Protein AF-A0A7C1RL11-F1 (afdb_monomer)

Secondary structure (DSSP, 8-state):
----------------------PPPEEE-GGGSTT--STT--SSSEESS---TTTTTB-SSS----TT-SSB-SPPP-PPPB----TT-HHHHTTS--PSP-HHHHHHHHHHTSSS-TTEEEEETTEEEEEPPEES-BTTTBPP-TTTTTT--S---SB-TTS---SEE-SHHHHHHHSSBPPP-TTS-B-TTT--SEEE-BGGGTB--SEEEBS-SGGG--EE-HHHHB-TTEEESSTT---TTBSS-SS--SPPPSSS---TTTS-GGGGTB-SSTTTTTTTTSTTT-TTTS-PBPPHHHHHHTT--TT-BHHHHGGGGT--TT-STT-----S---

Nearest PDB structures (foldseek):
  7tfs-assembly1_A-1  TM=7.287E-01  e=7.267E-10  Geobacter sulfurreducens

Radius of gyration: 23.68 Å; Cα contacts (8 Å, |Δi|>4): 691; chains: 1; bounding box: 53×59×100 Å

Solvent-accessible surface area (backbone atoms only — not comparable to full-atom values): 18860 Å² total; per-residue (Å²): 131,90,82,86,85,84,85,75,82,77,80,76,79,76,78,76,77,75,79,73,77,79,70,72,54,78,41,86,43,34,65,81,26,62,66,10,38,13,64,75,33,77,29,73,42,23,25,78,82,42,70,65,51,56,42,67,50,38,29,101,58,68,32,46,86,55,80,74,44,81,38,24,7,37,70,67,70,88,72,81,57,42,68,70,84,50,101,56,47,57,47,55,77,58,79,59,29,69,48,73,73,43,48,52,30,37,58,52,39,27,34,27,24,39,80,42,31,52,41,43,18,33,39,51,98,90,41,65,71,38,74,50,63,62,43,68,55,31,91,81,44,12,40,36,67,59,39,40,88,73,22,59,34,67,30,52,42,48,59,44,45,30,47,71,87,44,36,31,56,57,35,42,71,49,16,67,68,65,59,43,33,57,57,27,45,99,74,30,28,34,40,102,86,83,48,54,45,33,15,44,60,32,77,93,78,67,40,76,31,64,29,32,23,43,61,72,32,82,97,50,36,31,11,36,28,55,56,21,53,30,37,72,42,35,36,48,64,44,91,85,54,72,40,79,26,40,65,44,33,75,41,34,72,49,68,56,68,62,59,68,65,71,44,74,87,35,38,27,50,66,48,68,50,37,34,61,22,74,68,64,27,54,41,37,72,28,62,58,34,27,69,89,68,25,52,56,58,45,55,48,68,70,16,50,71,68,61,41,64,57,72,41,27,48,19,32,45,40,68,55,75,80,56,59,67,48,31,32,76,88,44,74,67,80,70,54,88,84,130

Foldseek 3Di:
DDDDDDDDDPPPPPPPPPPPPPFWDKDQALLLFCLQQEPSHPHQKHFPHGDPRCQLFADPPQADPAPQRPRGFADFDPDAAAQADAPQQCLCVLPRLSDTAGHCQRSLCSAQQFPAASQFTQDDPRDGRDRTHIGNADPRRHFDCPCLQFLLGSRCHSYVQQFDDASGFQAQSSCVRNLQWQHDDPQRARYPPQASQEGADDVVVPRDHLQHFFLTDPPRGGTRHPSRFADSSMDIPDSLDPQVRGSARQWAQDQDDQALHDDRPGDHPVSSTGNCNSRPCNLSPDLQSDCVRQFDFDCQVRCVSVVHDSGDTSNRNPPVVPRDGSGHPPDHPCNDPGD

Mean predicted aligned error: 8.1 Å

Sequence (339 aa):
MNVSLSVRFIFACMLLSLSFTTRAALESNISLTKHNLSVSGQGDIIATSEDEICVFCHTPHGATTEPGAPLWNKALSGQSYTTYMSSSIDAELVGNQLAQPAGSSKLCLSCHDGTLAIGAVNVKAGQQNVLIDLAGIDPGGKMPAAGSLTGFTRNLSTDLSNDHPISVTYDDTLSNKDGELRVPDAQQRIPPGSGDDVAIRNHAAGVIPLLPLESTGPNGKGQVQCATCHDPHVRDTDATINNKFLRANRFQNAAPVAGNIFNENLDTICLACHDKDLGSAGWAQSAHANNLVANEQYKALAAGERDFPSDISVWEAACLNCHDTHTVSGARRLAREGT

pLDDT: mean 84.95, std 15.34, range [35.56, 98.12]

Structure (mmCIF, N/CA/C/O backbone):
data_AF-A0A7C1RL11-F1
#
_entry.id   AF-A0A7C1RL11-F1
#
loop_
_atom_site.group_PDB
_atom_site.id
_atom_site.type_symbol
_atom_site.label_atom_id
_atom_site.label_alt_id
_atom_site.label_comp_id
_atom_site.label_asym_id
_atom_site.label_entity_id
_atom_site.label_seq_id
_atom_site.pdbx_PDB_ins_code
_atom_site.Cartn_x
_atom_site.Cartn_y
_atom_site.Cartn_z
_atom_site.occupancy
_atom_site.B_iso_or_equiv
_atom_site.auth_seq_id
_atom_site.auth_comp_id
_atom_site.auth_asym_id
_atom_site.auth_atom_id
_atom_site.pdbx_PDB_model_num
ATOM 1 N N . MET A 1 1 ? -22.346 -33.772 -75.598 1.00 39.34 1 MET A N 1
ATOM 2 C CA . MET A 1 1 ? -21.391 -34.700 -74.944 1.00 39.34 1 MET A CA 1
ATOM 3 C C . MET A 1 1 ? -20.412 -33.871 -74.129 1.00 39.34 1 MET A C 1
ATOM 5 O O . MET A 1 1 ? -20.196 -32.737 -74.526 1.00 39.34 1 MET A O 1
ATOM 9 N N . ASN A 1 2 ? -19.836 -34.443 -73.065 1.00 36.00 2 ASN A N 1
ATOM 10 C CA . ASN A 1 2 ? -18.753 -33.898 -72.223 1.00 36.00 2 ASN A CA 1
ATOM 11 C C . ASN A 1 2 ? -19.126 -32.585 -71.477 1.00 36.00 2 ASN A C 1
ATOM 13 O O . ASN A 1 2 ? -19.284 -31.553 -72.110 1.00 36.00 2 ASN A O 1
ATOM 17 N N . VAL A 1 3 ? -19.460 -32.536 -70.178 1.00 38.84 3 VAL A N 1
ATOM 18 C CA . VAL A 1 3 ? -18.881 -33.072 -68.913 1.00 38.84 3 VAL A CA 1
ATOM 19 C C . VAL A 1 3 ? -18.115 -31.988 -68.135 1.00 38.84 3 VAL A C 1
ATOM 21 O O . VAL A 1 3 ? -17.029 -31.591 -68.525 1.00 38.84 3 VAL A O 1
ATOM 24 N N . SER A 1 4 ? -18.722 -31.594 -67.006 1.00 41.78 4 SER A N 1
ATOM 25 C CA . SER A 1 4 ? -18.146 -31.153 -65.719 1.00 41.78 4 SER A CA 1
ATOM 26 C C . SER A 1 4 ? -16.938 -30.199 -65.674 1.00 41.78 4 SER A C 1
ATOM 28 O O . SER A 1 4 ? -15.825 -30.591 -66.007 1.00 41.78 4 SER A O 1
ATOM 30 N N . LEU A 1 5 ? -17.114 -29.061 -64.983 1.00 37.28 5 LEU A N 1
ATOM 31 C CA . LEU A 1 5 ? -16.487 -28.908 -63.657 1.00 37.28 5 LEU A CA 1
ATOM 32 C C . LEU A 1 5 ? -17.229 -27.880 -62.778 1.00 37.28 5 LEU A C 1
ATOM 34 O O . LEU A 1 5 ? -17.177 -26.678 -63.024 1.00 37.28 5 LEU A O 1
ATOM 38 N N . SER A 1 6 ? -17.907 -28.344 -61.724 1.00 40.47 6 SER A N 1
ATOM 39 C CA . SER A 1 6 ? -18.586 -27.469 -60.754 1.00 40.47 6 SER A CA 1
ATOM 40 C C . SER A 1 6 ? -17.680 -27.177 -59.557 1.00 40.47 6 SER A C 1
ATOM 42 O O . SER A 1 6 ? -17.625 -27.969 -58.614 1.00 40.47 6 SER A O 1
ATOM 44 N N . VAL A 1 7 ? -16.985 -26.037 -59.570 1.00 41.19 7 VAL A N 1
ATOM 45 C CA . VAL A 1 7 ? -16.128 -25.600 -58.452 1.00 41.19 7 VAL A CA 1
ATOM 46 C C . VAL A 1 7 ? -16.993 -25.200 -57.252 1.00 41.19 7 VAL A C 1
ATOM 48 O O . VAL A 1 7 ? -17.497 -24.081 -57.166 1.00 41.19 7 VAL A O 1
ATOM 51 N N . ARG A 1 8 ? -17.176 -26.126 -56.306 1.00 42.69 8 ARG A N 1
ATOM 52 C CA . ARG A 1 8 ? -17.807 -25.844 -55.010 1.00 42.69 8 ARG A CA 1
ATOM 53 C C . ARG A 1 8 ? -16.773 -25.257 -54.052 1.00 42.69 8 ARG A C 1
ATOM 55 O O . ARG A 1 8 ? -16.018 -26.004 -53.435 1.00 42.69 8 ARG A O 1
ATOM 62 N N . PHE A 1 9 ? -16.772 -23.936 -53.892 1.00 42.34 9 PHE A N 1
ATOM 63 C CA . PHE A 1 9 ? -16.078 -23.291 -52.776 1.00 42.34 9 PHE A CA 1
ATOM 64 C C . PHE A 1 9 ? -16.753 -23.684 -51.457 1.00 42.34 9 PHE A C 1
ATOM 66 O O . PHE A 1 9 ? -17.801 -23.151 -51.097 1.00 42.34 9 PHE A O 1
ATOM 73 N N . ILE A 1 10 ? -16.153 -24.632 -50.737 1.00 45.94 10 ILE A N 1
ATOM 74 C CA . ILE A 1 10 ? -16.520 -24.920 -49.350 1.00 45.94 10 ILE A CA 1
ATOM 75 C C . ILE A 1 10 ? -15.871 -23.835 -48.493 1.00 45.94 10 ILE A C 1
ATOM 77 O O . ILE A 1 10 ? -14.688 -23.912 -48.166 1.00 45.94 10 ILE A O 1
ATOM 81 N N . PHE A 1 11 ? -16.650 -22.809 -48.146 1.00 45.00 11 PHE A N 1
ATOM 82 C CA . PHE A 1 11 ? -16.252 -21.817 -47.152 1.00 45.00 11 PHE A CA 1
ATOM 83 C C . PHE A 1 11 ? -16.289 -22.476 -45.767 1.00 45.00 11 PHE A C 1
ATOM 85 O O . PHE A 1 11 ? -17.289 -22.438 -45.052 1.00 45.00 11 PHE A O 1
ATOM 92 N N . ALA A 1 12 ? -15.196 -23.150 -45.412 1.00 46.34 12 ALA A N 1
ATOM 93 C CA . ALA A 1 12 ? -14.990 -23.661 -44.069 1.00 46.34 12 ALA A CA 1
ATOM 94 C C . ALA A 1 12 ? -14.761 -22.468 -43.132 1.00 46.34 12 ALA A C 1
ATOM 96 O O . ALA A 1 12 ? -13.632 -22.010 -42.961 1.00 46.34 12 ALA A O 1
ATOM 97 N N . CYS A 1 13 ? -15.840 -21.951 -42.537 1.00 45.09 13 CYS A N 1
ATOM 98 C CA . CYS A 1 13 ? -15.763 -21.023 -41.412 1.00 45.09 13 CYS A CA 1
ATOM 99 C C . CYS A 1 13 ? -15.131 -21.744 -40.219 1.00 45.09 13 CYS A C 1
ATOM 101 O O . CYS A 1 13 ? -15.819 -22.276 -39.348 1.00 45.09 13 CYS A O 1
ATOM 103 N N . MET A 1 14 ? -13.800 -21.766 -40.204 1.00 46.75 14 MET A N 1
ATOM 10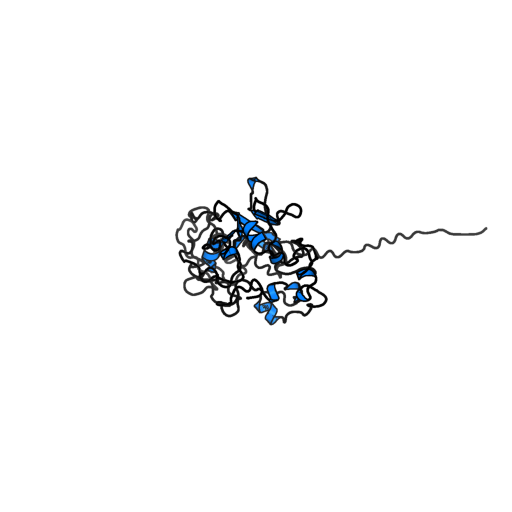4 C CA . MET A 1 14 ? -13.002 -22.163 -39.061 1.00 46.75 14 MET A CA 1
ATOM 105 C C . MET A 1 14 ? -13.218 -21.107 -37.980 1.00 46.75 14 MET A C 1
ATOM 107 O O . MET A 1 14 ? -12.523 -20.094 -37.934 1.00 46.75 14 MET A O 1
ATOM 111 N N . LEU A 1 15 ? -14.249 -21.326 -37.159 1.00 47.22 15 LEU A N 1
ATOM 112 C CA . LEU A 1 15 ? -14.502 -20.585 -35.930 1.00 47.22 15 LEU A CA 1
ATOM 113 C C . LEU A 1 15 ? -13.324 -20.838 -34.994 1.00 47.22 15 LEU A C 1
ATOM 115 O O . LEU A 1 15 ? -13.336 -21.756 -34.177 1.00 47.22 15 LEU A O 1
ATOM 119 N N . LEU A 1 16 ? -12.278 -20.036 -35.179 1.00 45.94 16 LEU A N 1
ATOM 120 C CA . LEU A 1 16 ? -11.129 -19.991 -34.304 1.00 45.94 16 LEU A CA 1
ATOM 121 C C . LEU A 1 16 ? -11.631 -19.435 -32.974 1.00 45.94 16 LEU A C 1
ATOM 123 O O . LEU A 1 16 ? -11.776 -18.225 -32.804 1.00 45.94 16 LEU A O 1
ATOM 127 N N . SER A 1 17 ? -11.972 -20.339 -32.059 1.00 44.44 17 SER A N 1
ATOM 128 C CA . SER A 1 17 ? -12.332 -20.001 -30.693 1.00 44.44 17 SER A CA 1
ATOM 129 C C . SER A 1 17 ? -11.092 -19.435 -30.013 1.00 44.44 17 SER A C 1
ATOM 131 O O . SER A 1 17 ? -10.310 -20.173 -29.412 1.00 44.44 17 SER A O 1
ATOM 133 N N . LEU A 1 18 ? -10.893 -18.121 -30.141 1.00 43.41 18 LEU A N 1
ATOM 134 C CA . LEU A 1 18 ? -10.011 -17.384 -29.255 1.00 43.41 18 LEU A CA 1
ATOM 135 C C . LEU A 1 18 ? -10.591 -17.559 -27.855 1.00 43.41 18 LEU A C 1
ATOM 137 O O . LEU A 1 18 ? -11.554 -16.889 -27.479 1.00 43.41 18 LEU A O 1
ATOM 141 N N . SER A 1 19 ? -10.001 -18.482 -27.101 1.00 36.31 19 SER A N 1
ATOM 142 C CA . SER A 1 19 ? -10.141 -18.549 -25.655 1.00 36.31 19 SER A CA 1
ATOM 143 C C . SER A 1 19 ? -9.476 -17.308 -25.073 1.00 36.31 19 SER A C 1
ATOM 145 O O . SER A 1 19 ? -8.354 -17.366 -24.575 1.00 36.31 19 SER A O 1
ATOM 147 N N . PHE A 1 20 ? -10.163 -16.170 -25.180 1.00 36.66 20 PHE A N 1
ATOM 148 C CA . PHE A 1 20 ? -9.889 -15.012 -24.353 1.00 36.66 20 PHE A CA 1
ATOM 149 C C . PHE A 1 20 ? -10.087 -15.462 -22.911 1.00 36.66 20 PHE A C 1
ATOM 151 O O . PHE A 1 20 ? -11.213 -15.554 -22.421 1.00 36.66 20 PHE A O 1
ATOM 158 N N . THR A 1 21 ? -8.985 -15.773 -22.238 1.00 35.56 21 THR A N 1
ATOM 159 C CA . THR A 1 21 ? -8.938 -15.770 -20.786 1.00 35.56 21 THR A CA 1
ATOM 160 C C . THR A 1 21 ? -9.224 -14.340 -20.358 1.00 35.56 21 THR A C 1
ATOM 162 O O . THR A 1 21 ? -8.342 -13.482 -20.360 1.00 35.56 21 THR A O 1
ATOM 165 N N . THR A 1 22 ? -10.489 -14.067 -20.043 1.00 40.88 22 THR A N 1
ATOM 166 C CA . THR A 1 22 ? -10.918 -12.843 -19.369 1.00 40.88 22 THR A CA 1
ATOM 167 C C . THR A 1 22 ? -10.294 -12.855 -17.979 1.00 40.88 22 THR A C 1
ATOM 169 O O . THR A 1 22 ? -10.907 -13.325 -17.021 1.00 40.88 22 THR A O 1
ATOM 172 N N . ARG A 1 23 ? -9.022 -12.443 -17.903 1.00 53.91 23 ARG A N 1
ATOM 173 C CA . ARG A 1 23 ? -8.292 -12.282 -16.648 1.00 53.91 23 ARG A CA 1
ATOM 174 C C . ARG A 1 23 ? -9.024 -11.256 -15.786 1.00 53.91 23 ARG A C 1
ATOM 176 O O . ARG A 1 23 ? -9.716 -10.375 -16.296 1.00 53.91 23 ARG A O 1
ATOM 183 N N . ALA A 1 24 ? -8.927 -11.468 -14.484 1.00 57.38 24 ALA A N 1
ATOM 184 C CA . ALA A 1 24 ? -9.763 -10.806 -13.509 1.00 57.38 24 ALA A CA 1
ATOM 185 C C . ALA A 1 24 ? -9.530 -9.288 -13.477 1.00 57.38 24 ALA A C 1
ATOM 187 O O . ALA A 1 24 ? -8.405 -8.807 -13.596 1.00 57.38 24 ALA A O 1
ATOM 188 N N . ALA A 1 25 ? -10.621 -8.542 -13.317 1.00 76.44 25 ALA A N 1
ATOM 189 C CA . ALA A 1 25 ? -10.596 -7.113 -13.030 1.00 76.44 25 ALA A CA 1
ATOM 190 C C . ALA A 1 25 ? -10.665 -6.879 -11.513 1.00 76.44 25 ALA A C 1
ATOM 192 O O . ALA A 1 25 ? -11.050 -7.779 -10.761 1.00 76.44 25 ALA A O 1
ATOM 193 N N . LEU A 1 26 ? -10.366 -5.663 -11.056 1.00 87.56 26 LEU A N 1
ATOM 194 C CA . LEU A 1 26 ? -10.658 -5.268 -9.678 1.00 87.56 26 LEU A CA 1
ATOM 195 C C . LEU A 1 26 ? -12.152 -4.949 -9.508 1.00 87.56 26 LEU A C 1
ATOM 197 O O . LEU A 1 26 ? -12.739 -4.238 -10.324 1.00 87.56 26 LEU A O 1
ATOM 201 N N . GLU A 1 27 ? -12.754 -5.418 -8.415 1.00 91.50 27 GLU A N 1
ATOM 202 C CA . GLU A 1 27 ? -14.086 -4.998 -7.966 1.00 91.50 27 GLU A CA 1
ATOM 203 C C . GLU A 1 27 ? -14.007 -4.189 -6.665 1.00 91.50 27 GLU A C 1
ATOM 205 O O . GLU A 1 27 ? -13.172 -4.455 -5.799 1.00 91.50 27 GLU A O 1
ATOM 210 N N . SER A 1 28 ? -14.906 -3.212 -6.507 1.00 93.19 28 SER A N 1
ATOM 211 C CA . SER A 1 28 ? -15.097 -2.490 -5.243 1.00 93.19 28 SER A CA 1
ATOM 212 C C . SER A 1 28 ? -16.083 -3.266 -4.369 1.00 93.19 28 SER A C 1
ATOM 214 O O . SER A 1 28 ? -17.299 -3.172 -4.542 1.00 93.19 28 SER A O 1
ATOM 216 N N . ASN A 1 29 ? -15.546 -4.098 -3.480 1.00 92.56 29 ASN A N 1
ATOM 217 C CA . ASN A 1 29 ? -16.290 -5.032 -2.648 1.00 92.56 29 ASN A CA 1
ATOM 218 C C . ASN A 1 29 ? -15.566 -5.320 -1.317 1.00 92.56 29 ASN A C 1
ATOM 220 O O . ASN A 1 29 ? -15.022 -6.406 -1.101 1.00 92.56 29 ASN A O 1
ATOM 224 N N . ILE A 1 30 ? -15.623 -4.353 -0.392 1.00 94.31 30 ILE A N 1
ATOM 225 C CA . ILE A 1 30 ? -15.100 -4.455 0.986 1.00 94.31 30 ILE A CA 1
ATOM 226 C C . ILE A 1 30 ? -15.515 -5.758 1.698 1.00 94.31 30 ILE A C 1
ATOM 228 O O . ILE A 1 30 ? -14.717 -6.316 2.449 1.00 94.31 30 ILE A O 1
ATOM 232 N N . SER A 1 31 ? -16.725 -6.276 1.437 1.00 94.19 31 SER A N 1
ATOM 233 C CA . SER A 1 31 ? -17.293 -7.433 2.150 1.00 94.19 31 SER A CA 1
ATOM 234 C C . SER A 1 31 ? -16.527 -8.744 1.937 1.00 94.19 31 SER A C 1
ATOM 236 O O . SER A 1 31 ? -16.543 -9.604 2.816 1.00 94.19 31 SER A O 1
ATOM 238 N N . LEU A 1 32 ? -15.808 -8.871 0.815 1.00 91.50 32 LEU A N 1
ATOM 239 C CA . LEU A 1 32 ? -14.994 -10.040 0.461 1.00 91.50 32 LEU A CA 1
ATOM 240 C C . LEU A 1 32 ? -13.480 -9.728 0.533 1.00 91.50 32 LEU A C 1
ATOM 242 O O . LEU A 1 32 ? -12.676 -10.273 -0.224 1.00 91.50 32 LEU A O 1
ATOM 246 N N . THR A 1 33 ? -13.088 -8.820 1.433 1.00 91.81 33 THR A N 1
ATOM 247 C CA . THR A 1 33 ? -11.687 -8.521 1.782 1.00 91.81 33 THR A CA 1
ATOM 248 C C . THR A 1 33 ? -11.380 -8.955 3.220 1.00 91.81 33 THR A C 1
ATOM 250 O O . THR A 1 33 ? -12.291 -9.109 4.035 1.00 91.81 33 THR A O 1
ATOM 253 N N . LYS A 1 34 ? -10.093 -9.047 3.597 1.00 91.81 34 LYS A N 1
ATOM 254 C CA . LYS A 1 34 ? -9.703 -9.174 5.019 1.00 91.81 34 LYS A CA 1
ATOM 255 C C . LYS A 1 34 ? -9.882 -7.875 5.836 1.00 91.81 34 LYS A C 1
ATOM 257 O O . LYS A 1 34 ? -9.571 -7.880 7.020 1.00 91.81 34 LYS A O 1
ATOM 262 N N . HIS A 1 35 ? -10.377 -6.786 5.233 1.00 93.81 35 HIS A N 1
ATOM 263 C CA . HIS A 1 35 ? -10.818 -5.579 5.947 1.00 93.81 35 HIS A CA 1
ATOM 264 C C . HIS A 1 35 ? -12.310 -5.614 6.318 1.00 93.81 35 HIS A C 1
ATOM 266 O O . HIS A 1 35 ? -12.762 -4.761 7.080 1.00 93.81 35 HIS A O 1
ATOM 272 N N . ASN A 1 36 ? -13.075 -6.616 5.864 1.00 96.44 36 ASN A N 1
ATOM 273 C CA . ASN A 1 36 ? -14.337 -6.952 6.515 1.00 96.44 36 ASN A CA 1
ATOM 274 C C . ASN A 1 36 ? -14.037 -7.610 7.871 1.00 96.44 36 ASN A C 1
ATOM 276 O O . ASN A 1 36 ? -13.741 -8.802 7.931 1.00 96.44 36 ASN A O 1
ATOM 280 N N . LEU A 1 37 ? -14.094 -6.812 8.942 1.00 97.44 37 LEU A N 1
ATOM 281 C CA . LEU A 1 37 ? -13.871 -7.262 10.321 1.00 97.44 37 LEU A CA 1
ATOM 282 C C . LEU A 1 37 ? -15.169 -7.684 11.037 1.00 97.44 37 LEU A C 1
ATOM 284 O O . LEU A 1 37 ? -15.116 -8.040 12.212 1.00 97.44 37 LEU A O 1
ATOM 288 N N . SER A 1 38 ? -16.330 -7.644 10.371 1.00 98.12 38 SER A N 1
ATOM 289 C CA . SER A 1 38 ? -17.602 -8.112 10.945 1.00 98.12 38 SER A CA 1
ATOM 290 C C . SER A 1 38 ? -17.658 -9.647 10.983 1.00 98.12 38 SER A C 1
ATOM 292 O O . SER A 1 38 ? -16.819 -10.311 10.381 1.00 98.12 38 SER A O 1
ATOM 294 N N . VAL A 1 39 ? -18.655 -10.249 11.638 1.00 98.00 39 VAL A N 1
ATOM 295 C CA . VAL A 1 39 ? -18.887 -11.713 11.694 1.00 98.00 39 VAL A CA 1
ATOM 296 C C . VAL A 1 39 ? -19.042 -12.378 10.315 1.00 98.00 39 VAL A C 1
ATOM 298 O O . VAL A 1 39 ? -19.052 -13.601 10.216 1.00 98.00 39 VAL A O 1
ATOM 301 N N . SER A 1 40 ? -19.168 -11.582 9.248 1.00 96.81 40 SER A N 1
ATOM 302 C CA . SER A 1 40 ? -19.166 -12.021 7.845 1.00 96.81 40 SER A CA 1
ATOM 303 C C . SER A 1 40 ? -17.772 -12.056 7.189 1.00 96.81 40 SER A C 1
ATOM 305 O O . SER A 1 40 ? -17.657 -12.376 6.005 1.00 96.81 40 SER A O 1
ATOM 307 N N . GLY A 1 41 ? -16.725 -11.693 7.932 1.00 95.25 41 GLY A N 1
ATOM 308 C CA . GLY A 1 41 ? -15.361 -11.507 7.451 1.00 95.25 41 GLY A CA 1
ATOM 309 C C . GLY A 1 41 ? -14.647 -12.778 6.988 1.00 95.25 41 GLY A C 1
ATOM 310 O O . GLY A 1 41 ? -14.928 -13.890 7.427 1.00 95.25 41 GLY A O 1
ATOM 311 N N . GLN A 1 42 ? -13.663 -12.584 6.107 1.00 90.25 42 GLN A N 1
ATOM 312 C CA . GLN A 1 42 ? -12.749 -13.628 5.611 1.00 90.25 42 GLN A CA 1
ATOM 313 C C . GLN A 1 42 ? -11.334 -13.513 6.216 1.00 90.25 42 GLN A C 1
ATOM 315 O O . GLN A 1 42 ? -10.399 -14.195 5.789 1.00 90.25 42 GLN A O 1
ATOM 320 N N . GLY A 1 43 ? -11.151 -12.583 7.156 1.00 90.75 43 GLY A N 1
ATOM 321 C CA . GLY A 1 43 ? -9.897 -12.342 7.858 1.00 90.75 43 GLY A CA 1
ATOM 322 C C . GLY A 1 43 ? -9.775 -13.156 9.142 1.00 90.75 43 GLY A C 1
ATOM 323 O O . GLY A 1 43 ? -10.761 -13.565 9.744 1.00 90.75 43 GLY A O 1
ATOM 324 N N . ASP A 1 44 ? -8.533 -13.352 9.575 1.00 91.88 44 ASP A N 1
ATOM 325 C CA . ASP A 1 44 ? -8.193 -14.011 10.838 1.00 91.88 44 ASP A CA 1
ATOM 326 C C . ASP A 1 44 ? -8.540 -13.116 12.048 1.00 91.88 44 ASP A C 1
ATOM 328 O O . ASP A 1 44 ? -8.866 -13.610 13.125 1.00 91.88 44 ASP A O 1
ATOM 332 N N . ILE A 1 45 ? -8.513 -11.791 11.838 1.00 95.06 45 ILE A N 1
ATOM 333 C CA . ILE A 1 45 ? -9.070 -10.774 12.735 1.00 95.06 45 ILE A CA 1
ATOM 334 C C . ILE A 1 45 ? -10.537 -10.574 12.350 1.00 95.06 45 ILE A C 1
ATOM 336 O O . ILE A 1 45 ? -10.828 -10.106 11.249 1.00 95.06 45 ILE A O 1
ATOM 340 N N . ILE A 1 46 ? -11.449 -10.929 13.252 1.00 97.12 46 ILE A N 1
ATOM 341 C CA . ILE A 1 46 ? -12.893 -10.951 12.992 1.00 97.12 46 ILE A CA 1
ATOM 342 C C . ILE A 1 46 ? -13.675 -10.693 14.282 1.00 97.12 46 ILE A C 1
ATOM 344 O O . ILE A 1 46 ? -13.244 -11.101 15.360 1.00 97.12 46 ILE A O 1
ATOM 348 N N . ALA A 1 47 ? -14.814 -10.012 14.206 1.00 98.06 47 ALA A N 1
ATOM 349 C CA . ALA A 1 47 ? -15.649 -9.742 15.369 1.00 98.06 47 ALA A CA 1
ATOM 350 C C . ALA A 1 47 ? -16.356 -10.985 15.913 1.00 98.06 47 ALA A C 1
ATOM 352 O O . ALA A 1 47 ? -16.690 -11.913 15.180 1.00 98.06 47 ALA A O 1
ATOM 353 N N . THR A 1 48 ? -16.625 -10.975 17.218 1.00 96.44 48 THR A N 1
ATOM 354 C CA . THR A 1 48 ? -17.332 -12.066 17.907 1.00 96.44 48 THR A CA 1
ATOM 355 C C . THR A 1 48 ? -18.853 -11.994 17.740 1.00 96.44 48 THR A C 1
ATOM 357 O O . THR A 1 48 ? -19.516 -13.029 17.772 1.00 96.44 48 THR A O 1
ATOM 360 N N . SER A 1 49 ? -19.413 -10.791 17.558 1.00 97.25 49 SER A N 1
ATOM 361 C CA . SER A 1 49 ? -20.864 -10.569 17.445 1.00 97.25 49 SER A CA 1
ATOM 362 C C . SER A 1 49 ? -21.288 -9.434 16.507 1.00 97.25 49 SER A C 1
ATOM 364 O O . SER A 1 49 ? -22.481 -9.168 16.403 1.00 97.25 49 SER A O 1
ATOM 366 N N . GLU A 1 50 ? -20.347 -8.720 15.888 1.00 98.12 50 GLU A N 1
ATOM 367 C CA . GLU A 1 50 ? -20.637 -7.485 15.153 1.00 98.12 50 GLU A CA 1
ATOM 368 C C . GLU A 1 50 ? -20.897 -7.716 13.665 1.00 98.12 50 GLU A C 1
ATOM 370 O O . GLU A 1 50 ? -20.051 -8.309 13.003 1.00 98.12 50 GLU A O 1
ATOM 375 N N . ASP A 1 51 ? -21.995 -7.201 13.109 1.00 97.44 51 ASP A N 1
ATOM 376 C CA . ASP A 1 51 ? -22.349 -7.357 11.694 1.00 97.44 51 ASP A CA 1
ATOM 377 C C . ASP A 1 51 ? -22.088 -6.113 10.819 1.00 97.44 51 ASP A C 1
ATOM 379 O O . ASP A 1 51 ? -21.847 -6.282 9.617 1.00 97.44 51 ASP A O 1
ATOM 383 N N . GLU A 1 52 ? -22.024 -4.893 11.376 1.00 97.44 52 GLU A N 1
ATOM 384 C CA . GLU A 1 52 ? -21.768 -3.655 10.620 1.00 97.44 52 GLU A CA 1
ATOM 385 C C . GLU A 1 52 ? -20.342 -3.619 10.019 1.00 97.44 52 GLU A C 1
ATOM 387 O O . GLU A 1 52 ? -19.386 -3.186 10.658 1.00 97.44 52 GLU A O 1
ATOM 392 N N . ILE A 1 53 ? -20.184 -3.999 8.744 1.00 97.31 53 ILE A N 1
ATOM 393 C CA . ILE A 1 53 ? -18.876 -4.043 8.046 1.00 97.31 53 ILE A CA 1
ATOM 394 C C . ILE A 1 53 ? -18.112 -2.711 8.144 1.00 97.31 53 ILE A C 1
ATOM 396 O O . ILE A 1 53 ? -16.913 -2.690 8.415 1.00 97.31 53 ILE A O 1
ATOM 400 N N . CYS A 1 54 ? -18.799 -1.584 7.940 1.00 97.19 54 CYS A N 1
ATOM 401 C CA . CYS A 1 54 ? -18.151 -0.275 7.858 1.00 97.19 54 CYS A CA 1
ATOM 402 C C . CYS A 1 54 ? -17.790 0.335 9.222 1.00 97.19 54 CYS A C 1
ATOM 404 O O . CYS A 1 54 ? -17.005 1.284 9.248 1.00 97.19 54 CYS A O 1
ATOM 406 N N . VAL A 1 55 ? -18.339 -0.155 10.343 1.00 97.75 55 VAL A N 1
ATOM 407 C CA . VAL A 1 55 ? -18.287 0.567 11.632 1.00 97.75 55 VAL A CA 1
ATOM 408 C C . VAL A 1 55 ? -16.869 0.700 12.188 1.00 97.75 55 VAL A C 1
ATOM 410 O O . VAL A 1 55 ? -16.551 1.693 12.836 1.00 97.75 55 VAL A O 1
ATOM 413 N N . PHE A 1 56 ? -15.986 -0.248 11.872 1.00 97.62 56 PHE A N 1
ATOM 414 C CA . PHE A 1 56 ? -14.572 -0.230 12.261 1.00 97.62 56 PHE A CA 1
ATOM 415 C C . PHE A 1 56 ? -13.784 0.929 11.632 1.00 97.62 56 PHE A C 1
ATOM 417 O O . PHE A 1 56 ? -12.757 1.338 12.173 1.00 97.62 56 PHE A O 1
ATOM 424 N N . CYS A 1 57 ? -14.269 1.468 10.508 1.00 97.19 57 CYS A N 1
ATOM 425 C CA . CYS A 1 57 ? -13.587 2.487 9.713 1.00 97.19 57 CYS A CA 1
ATOM 426 C C . CYS A 1 57 ? -14.367 3.803 9.621 1.00 97.19 57 CYS A C 1
ATOM 428 O O . CYS A 1 57 ? -13.747 4.860 9.664 1.00 97.19 57 CYS A O 1
ATOM 430 N N . HIS A 1 58 ? -15.701 3.780 9.529 1.00 97.38 58 HIS A N 1
ATOM 431 C CA . HIS A 1 58 ? -16.518 4.960 9.221 1.00 97.38 58 HIS A CA 1
ATOM 432 C C . HIS A 1 58 ? -17.728 5.128 10.149 1.00 97.38 58 HIS A C 1
ATOM 434 O O . HIS A 1 58 ? -18.392 4.161 10.515 1.00 97.38 58 HIS A O 1
ATOM 440 N N . THR A 1 59 ? -18.043 6.380 10.494 1.00 96.75 59 THR A N 1
ATOM 441 C CA . THR A 1 59 ? -19.270 6.770 11.209 1.00 96.75 59 THR A CA 1
ATOM 442 C C . THR A 1 59 ? -19.859 8.045 10.603 1.00 96.75 59 THR A C 1
ATOM 444 O O . THR A 1 59 ? -19.117 8.996 10.360 1.00 96.75 59 THR A O 1
ATOM 447 N N . PRO A 1 60 ? -21.186 8.147 10.400 1.00 94.06 60 PRO A N 1
ATOM 448 C CA . PRO A 1 60 ? -21.800 9.390 9.930 1.00 94.06 60 PRO A CA 1
ATOM 449 C C . PRO A 1 60 ? -21.645 10.559 10.921 1.00 94.06 60 PRO A C 1
ATOM 451 O O . PRO A 1 60 ? -21.741 11.713 10.513 1.00 94.06 60 PRO A O 1
ATOM 454 N N . HIS A 1 61 ? -21.402 10.289 12.212 1.00 93.81 61 HIS A N 1
ATOM 455 C CA . HIS A 1 61 ? -21.305 11.309 13.262 1.00 93.81 61 HIS A CA 1
ATOM 456 C C . HIS A 1 61 ? -20.242 10.940 14.309 1.00 93.81 61 HIS A C 1
ATOM 458 O O . HIS A 1 61 ? -20.115 9.777 14.682 1.00 93.81 61 HIS A O 1
ATOM 464 N N . GLY A 1 62 ? -19.502 11.927 14.828 1.00 93.50 62 GLY A N 1
ATOM 465 C CA . GLY A 1 62 ? -18.442 11.690 15.825 1.00 93.50 62 GLY A CA 1
ATOM 466 C C . GLY A 1 62 ? -17.163 11.053 15.262 1.00 93.50 62 GLY A C 1
ATOM 467 O O . GLY A 1 62 ? -16.379 10.469 16.005 1.00 93.50 62 GLY A O 1
ATOM 468 N N . ALA A 1 63 ? -16.947 11.173 13.951 1.00 95.44 63 ALA A N 1
ATOM 469 C CA . ALA A 1 63 ? -15.668 10.881 13.318 1.00 95.44 63 ALA A CA 1
ATOM 470 C C . ALA A 1 63 ? -14.541 11.779 13.870 1.00 95.44 63 ALA A C 1
ATOM 472 O O . ALA A 1 63 ? -14.803 12.861 14.403 1.00 95.44 63 ALA A O 1
ATOM 473 N N . THR A 1 64 ? -13.284 11.356 13.709 1.00 93.62 64 THR A N 1
ATOM 474 C CA . THR A 1 64 ? -12.134 12.233 13.995 1.00 93.62 64 THR A CA 1
ATOM 475 C C . THR A 1 64 ? -12.126 13.455 13.068 1.00 93.62 64 THR A C 1
ATOM 477 O O . THR A 1 64 ? -12.560 13.382 11.919 1.00 93.62 64 THR A O 1
ATOM 480 N N . THR A 1 65 ? -11.620 14.585 13.564 1.00 90.62 65 THR A N 1
ATOM 481 C CA . THR A 1 65 ? -11.558 15.866 12.839 1.00 90.62 65 THR A CA 1
ATOM 482 C C . THR A 1 65 ? -10.218 16.101 12.131 1.00 90.62 65 THR A C 1
ATOM 484 O O . THR A 1 65 ? -9.901 17.237 11.782 1.00 90.62 65 THR A O 1
ATOM 487 N N . GLU A 1 66 ? -9.404 15.057 11.955 1.00 86.75 66 GLU A N 1
ATOM 488 C CA . GLU A 1 66 ? -8.124 15.144 11.243 1.00 86.75 66 GLU A CA 1
ATOM 489 C C . GLU A 1 66 ? -8.340 15.501 9.754 1.00 86.75 66 GLU A C 1
ATOM 491 O O . GLU A 1 66 ? -9.189 14.892 9.092 1.00 86.75 66 GLU A O 1
ATOM 496 N N . PRO A 1 67 ? -7.574 16.451 9.180 1.00 81.94 67 PRO A N 1
ATOM 497 C CA . PRO A 1 67 ? -7.639 16.758 7.754 1.00 81.94 67 PRO A CA 1
ATOM 498 C C . PRO A 1 67 ? -7.381 15.522 6.882 1.00 81.94 67 PRO A C 1
ATOM 500 O O . PRO A 1 67 ? -6.380 14.829 7.041 1.00 81.94 67 PRO A O 1
ATOM 503 N N . GLY A 1 68 ? -8.283 15.258 5.934 1.00 79.38 68 GLY A N 1
ATOM 504 C CA . GLY A 1 68 ? -8.191 14.092 5.051 1.00 79.38 68 GLY A CA 1
ATOM 505 C C . GLY A 1 68 ? -8.751 12.788 5.632 1.00 79.38 68 GLY A C 1
ATOM 506 O O . GLY A 1 68 ? -8.621 11.758 4.981 1.00 79.38 68 GLY A O 1
ATOM 507 N N . ALA A 1 69 ? -9.403 12.805 6.801 1.00 88.88 69 ALA A N 1
ATOM 508 C CA . ALA A 1 69 ? -10.090 11.643 7.368 1.00 88.88 69 ALA A CA 1
ATOM 509 C C . ALA A 1 69 ? -11.569 11.567 6.910 1.00 88.88 69 ALA A C 1
ATOM 511 O O . ALA A 1 69 ? -12.414 12.276 7.464 1.00 88.88 69 ALA A O 1
ATOM 512 N N . PRO A 1 70 ? -11.945 10.723 5.922 1.00 89.00 70 PRO A N 1
ATOM 513 C CA . PRO A 1 70 ? -13.321 10.643 5.431 1.00 89.00 70 PRO A CA 1
ATOM 514 C C . PRO A 1 70 ? -14.223 9.928 6.445 1.00 89.00 70 PRO A C 1
ATOM 516 O O . PRO A 1 70 ? -14.376 8.708 6.414 1.00 89.00 70 PRO A O 1
ATOM 519 N N . LEU A 1 71 ? -14.828 10.693 7.359 1.00 95.50 71 LEU A N 1
ATOM 520 C CA . LEU A 1 71 ? -15.745 10.183 8.389 1.00 95.50 71 LEU A CA 1
ATOM 521 C C . LEU A 1 71 ? -15.132 9.067 9.269 1.00 95.50 71 LEU A C 1
ATOM 523 O O . LEU A 1 71 ? -15.838 8.170 9.727 1.00 95.50 71 LEU A O 1
ATOM 527 N N . TRP A 1 72 ? -13.814 9.114 9.501 1.00 97.38 72 TRP A N 1
ATOM 528 C CA . TRP A 1 72 ? -13.065 8.020 10.128 1.00 97.38 72 TRP A CA 1
ATOM 529 C C . TRP A 1 72 ? -13.450 7.793 11.601 1.00 97.38 72 TRP A C 1
ATOM 531 O O . TRP A 1 72 ? -13.388 8.708 12.428 1.00 97.38 72 TRP A O 1
ATOM 541 N N . ASN A 1 73 ? -13.833 6.559 11.937 1.00 97.69 73 ASN A N 1
ATOM 542 C CA . ASN A 1 73 ? -14.438 6.177 13.218 1.00 97.69 73 ASN A CA 1
ATOM 543 C C . ASN A 1 73 ? -13.437 5.701 14.279 1.00 97.69 73 ASN A C 1
ATOM 545 O O . ASN A 1 73 ? -13.806 4.951 15.176 1.00 97.69 73 ASN A O 1
ATOM 549 N N . LYS A 1 74 ? -12.168 6.102 14.199 1.00 95.75 74 LYS A N 1
ATOM 550 C CA . LYS A 1 74 ? -11.168 5.773 15.225 1.00 95.75 74 LYS A CA 1
ATOM 551 C C . LYS A 1 74 ? -10.453 7.022 15.720 1.00 95.75 74 LYS A C 1
ATOM 553 O O . LYS A 1 74 ? -10.362 8.030 15.010 1.00 95.75 74 LYS A O 1
ATOM 558 N N . ALA A 1 75 ? -9.912 6.932 16.930 1.00 94.69 75 ALA A N 1
ATOM 559 C CA . ALA A 1 75 ? -8.829 7.798 17.359 1.00 94.69 75 ALA A CA 1
ATOM 560 C C . ALA A 1 75 ? -7.605 7.531 16.471 1.00 94.69 75 ALA A C 1
ATOM 562 O O . ALA A 1 75 ? -7.442 6.430 15.947 1.00 94.69 75 ALA A O 1
ATOM 563 N N . LEU A 1 76 ? -6.744 8.532 16.307 1.00 93.88 76 LEU A N 1
ATOM 564 C CA . LEU A 1 76 ? -5.473 8.368 15.607 1.00 93.88 76 LEU A CA 1
ATOM 565 C C . LEU A 1 76 ? -4.342 8.205 16.621 1.00 93.88 76 LEU A C 1
ATOM 567 O O . LEU A 1 76 ? -4.423 8.707 17.743 1.00 93.88 76 LEU A O 1
ATOM 571 N N . SER A 1 77 ? -3.293 7.493 16.220 1.00 91.31 77 SER A N 1
ATOM 572 C CA . SER A 1 77 ? -2.103 7.316 17.046 1.00 91.31 77 SER A CA 1
ATOM 573 C C . SER A 1 77 ? -1.413 8.658 17.291 1.00 91.31 77 SER A C 1
ATOM 575 O O . SER A 1 77 ? -1.162 9.421 16.358 1.00 91.31 77 SER A O 1
ATOM 577 N N . GLY A 1 78 ? -1.114 8.942 18.560 1.00 89.44 78 GLY A N 1
ATOM 578 C CA . GLY A 1 78 ? -0.345 10.113 18.986 1.00 89.44 78 GLY A CA 1
ATOM 579 C C . GLY A 1 78 ? 1.165 9.866 19.060 1.00 89.44 78 GLY A C 1
ATOM 580 O O . GLY A 1 78 ? 1.867 10.674 19.664 1.00 89.44 78 GLY A O 1
ATOM 581 N N . GLN A 1 79 ? 1.657 8.740 18.534 1.00 92.00 79 GLN A N 1
ATOM 582 C CA . GLN A 1 79 ? 3.083 8.413 18.542 1.00 92.00 79 GLN A CA 1
ATOM 583 C C . GLN A 1 79 ? 3.843 9.128 17.421 1.00 92.00 79 GLN A C 1
ATOM 585 O O . GLN A 1 79 ? 3.300 9.392 16.348 1.00 92.00 79 GLN A O 1
ATOM 590 N N . SER A 1 80 ? 5.127 9.380 17.670 1.00 93.44 80 SER A N 1
ATOM 591 C CA . SER A 1 80 ? 6.094 9.696 16.618 1.00 93.44 80 SER A CA 1
ATOM 592 C C . SER A 1 80 ? 6.635 8.402 16.017 1.00 93.44 80 SER A C 1
ATOM 594 O O . SER A 1 80 ? 6.958 7.464 16.747 1.00 93.44 80 SER A O 1
ATOM 596 N N . TYR A 1 81 ? 6.785 8.379 14.700 1.00 92.62 81 TYR A N 1
ATOM 597 C CA . TYR A 1 81 ? 7.281 7.240 13.940 1.00 92.62 81 TYR A CA 1
ATOM 598 C C . TYR A 1 81 ? 8.763 7.399 13.610 1.00 92.62 81 TYR A C 1
ATOM 600 O O . TYR A 1 81 ? 9.205 8.497 13.254 1.00 92.62 81 TYR A O 1
ATOM 608 N N . THR A 1 82 ? 9.512 6.297 13.635 1.00 90.50 82 THR A N 1
ATOM 609 C CA . THR A 1 82 ? 10.820 6.230 12.976 1.00 90.50 82 THR A CA 1
ATOM 610 C C . THR A 1 82 ? 10.577 6.181 11.471 1.00 90.50 82 THR A C 1
ATOM 612 O O . THR A 1 82 ? 10.266 5.134 10.903 1.00 90.50 82 THR A O 1
ATOM 615 N N . THR A 1 83 ? 10.692 7.333 10.814 1.00 87.38 83 THR A N 1
ATOM 616 C CA . THR A 1 83 ? 10.926 7.385 9.368 1.00 87.38 83 THR A CA 1
ATOM 617 C C . THR A 1 83 ? 12.359 6.912 9.079 1.00 87.38 83 THR A C 1
ATOM 619 O O . THR A 1 83 ? 13.188 6.805 9.981 1.00 87.38 83 THR A O 1
ATOM 622 N N . TYR A 1 84 ? 12.663 6.542 7.836 1.00 82.19 84 TYR A N 1
ATOM 623 C CA . TYR A 1 84 ? 13.956 5.938 7.491 1.00 82.19 84 TYR A CA 1
ATOM 624 C C . TYR A 1 84 ? 15.001 6.979 7.148 1.00 82.19 84 TYR A C 1
ATOM 626 O O . TYR A 1 84 ? 14.712 8.126 6.832 1.00 82.19 84 TYR A O 1
ATOM 634 N N . MET A 1 85 ? 16.218 6.467 7.125 1.00 75.31 85 MET A N 1
ATOM 635 C CA . MET A 1 85 ? 17.436 7.121 6.715 1.00 75.31 85 MET A CA 1
ATOM 636 C C . MET A 1 85 ? 18.170 6.100 5.842 1.00 75.31 85 MET A C 1
ATOM 638 O O . MET A 1 85 ? 18.289 4.932 6.227 1.00 75.31 85 MET A O 1
ATOM 642 N N . SER A 1 86 ? 18.596 6.483 4.642 1.00 74.88 86 SER A N 1
ATOM 643 C CA . SER A 1 86 ? 19.324 5.593 3.726 1.00 74.88 86 SER A CA 1
ATOM 644 C C . SER A 1 86 ? 20.168 6.424 2.770 1.00 74.88 86 SER A C 1
ATOM 646 O O . SER A 1 86 ? 19.683 7.403 2.214 1.00 74.88 86 SER A O 1
ATOM 648 N N . SER A 1 87 ? 21.402 6.001 2.487 1.00 72.69 87 SER A N 1
ATOM 649 C CA . SER A 1 87 ? 22.238 6.637 1.453 1.00 72.69 87 SER A CA 1
ATOM 650 C C . SER A 1 87 ? 21.628 6.559 0.045 1.00 72.69 87 SER A C 1
ATOM 652 O O . SER A 1 87 ? 22.098 7.237 -0.861 1.00 72.69 87 SER A O 1
ATOM 654 N N . SER A 1 88 ? 20.567 5.762 -0.127 1.00 72.62 88 SER A N 1
ATOM 655 C CA . SER A 1 88 ? 19.828 5.570 -1.378 1.00 72.62 88 SER A CA 1
ATOM 656 C C . SER A 1 88 ? 18.431 6.218 -1.415 1.00 72.62 88 SER A C 1
ATOM 658 O O . SER A 1 88 ? 17.651 5.872 -2.299 1.00 72.62 88 SER A O 1
ATOM 660 N N . ILE A 1 89 ? 18.079 7.135 -0.493 1.00 79.44 89 ILE A N 1
ATOM 661 C CA . ILE A 1 89 ? 16.785 7.851 -0.537 1.00 79.44 89 ILE A CA 1
ATOM 662 C C . ILE A 1 89 ? 16.926 9.369 -0.742 1.00 79.44 89 ILE A C 1
ATOM 664 O O . ILE A 1 89 ? 17.087 10.158 0.186 1.00 79.44 89 ILE A O 1
ATOM 668 N N . ASP A 1 90 ? 16.773 9.802 -1.992 1.00 84.31 90 ASP A N 1
ATOM 669 C CA . ASP A 1 90 ? 16.915 11.211 -2.373 1.00 84.31 90 ASP A CA 1
ATOM 670 C C . ASP A 1 90 ? 15.866 12.158 -1.760 1.00 84.31 90 ASP A C 1
ATOM 672 O O . ASP A 1 90 ? 16.129 13.348 -1.612 1.00 84.31 90 ASP A O 1
ATOM 676 N N . ALA A 1 91 ? 14.715 11.649 -1.313 1.00 80.44 91 ALA A N 1
ATOM 677 C CA . ALA A 1 91 ? 13.690 12.443 -0.624 1.00 80.44 91 ALA A CA 1
ATOM 678 C C . ALA A 1 91 ? 14.149 13.036 0.730 1.00 80.44 91 ALA A C 1
ATOM 680 O O . ALA A 1 91 ? 13.555 14.001 1.217 1.00 80.44 91 ALA A O 1
ATOM 681 N N . GLU A 1 92 ? 15.215 12.505 1.342 1.00 73.56 92 GLU A N 1
ATOM 682 C CA . GLU A 1 92 ? 15.858 13.145 2.499 1.00 73.56 92 GLU A CA 1
ATOM 683 C C . GLU A 1 92 ? 16.600 14.424 2.060 1.00 73.56 92 GLU A C 1
ATOM 685 O O . GLU A 1 92 ? 16.443 15.491 2.661 1.00 73.56 92 GLU A O 1
ATOM 690 N N . LEU A 1 93 ? 17.332 14.338 0.943 1.00 66.12 93 LEU A N 1
ATOM 691 C CA . LEU A 1 93 ? 18.134 15.422 0.368 1.00 66.12 93 LEU A CA 1
ATOM 692 C C . LEU A 1 93 ? 17.276 16.504 -0.310 1.00 66.12 93 LEU A C 1
ATOM 694 O O . LEU A 1 93 ? 17.613 17.689 -0.248 1.00 66.12 93 LEU A O 1
ATOM 698 N N . VAL A 1 94 ? 16.146 16.132 -0.921 1.00 69.38 94 VAL A N 1
ATOM 699 C CA . VAL A 1 94 ? 15.189 17.060 -1.550 1.00 69.38 94 VAL A CA 1
ATOM 700 C C . VAL A 1 94 ? 14.294 17.704 -0.485 1.00 69.38 94 VAL A C 1
ATOM 702 O O . VAL A 1 94 ? 13.092 17.480 -0.409 1.00 69.38 94 VAL A O 1
ATOM 705 N N . GLY A 1 95 ? 14.889 18.551 0.356 1.00 60.75 95 GLY A N 1
ATOM 706 C CA . GLY A 1 95 ? 14.147 19.458 1.236 1.00 60.75 95 GLY A CA 1
ATOM 707 C C . GLY A 1 95 ? 13.418 18.795 2.409 1.00 60.75 95 GLY A C 1
ATOM 708 O O . GLY A 1 95 ? 12.384 19.315 2.828 1.00 60.75 95 GLY A O 1
ATOM 709 N N . ASN A 1 96 ? 13.954 17.695 2.955 1.00 60.00 96 ASN A N 1
ATOM 710 C CA . ASN A 1 96 ? 13.413 16.999 4.130 1.00 60.00 96 ASN A CA 1
ATOM 711 C C . ASN A 1 96 ? 11.957 16.519 3.936 1.00 60.00 96 ASN A C 1
ATOM 713 O O . ASN A 1 96 ? 11.084 16.764 4.771 1.00 60.00 96 ASN A O 1
ATOM 717 N N . GLN A 1 97 ? 11.681 15.832 2.821 1.00 67.19 97 GLN A N 1
ATOM 718 C CA . GLN A 1 97 ? 10.347 15.301 2.499 1.00 67.19 97 GLN A CA 1
ATOM 719 C C . GLN A 1 97 ? 9.961 14.055 3.319 1.00 67.19 97 GLN A C 1
ATOM 721 O O . GLN A 1 97 ? 8.842 13.569 3.181 1.00 67.19 97 GLN A O 1
ATOM 726 N N . LEU A 1 98 ? 10.842 13.545 4.189 1.00 71.06 98 LEU A N 1
ATOM 727 C CA . LEU A 1 98 ? 10.583 12.401 5.077 1.00 71.06 98 LEU A CA 1
ATOM 728 C C . LEU A 1 98 ? 9.831 12.822 6.353 1.00 71.06 98 LEU A C 1
ATOM 730 O O . LEU A 1 98 ? 10.279 12.599 7.481 1.00 71.06 98 LEU A O 1
ATOM 734 N N . ALA A 1 99 ? 8.681 13.468 6.157 1.00 76.88 99 ALA A N 1
ATOM 735 C CA . ALA A 1 99 ? 7.807 13.931 7.227 1.00 76.88 99 ALA A CA 1
ATOM 736 C C . ALA A 1 99 ? 7.173 12.767 8.014 1.00 76.88 99 ALA A C 1
ATOM 738 O O . ALA A 1 99 ? 7.113 11.626 7.558 1.00 76.88 99 ALA A O 1
ATOM 739 N N . GLN A 1 100 ? 6.650 13.076 9.205 1.00 90.44 100 GLN A N 1
ATOM 740 C CA . GLN A 1 100 ? 5.788 12.148 9.943 1.00 90.44 100 GLN A CA 1
ATOM 741 C C . GLN A 1 100 ? 4.535 11.793 9.115 1.00 90.44 100 GLN A C 1
ATOM 743 O O . GLN A 1 100 ? 4.051 12.664 8.384 1.00 90.44 100 GLN A O 1
ATOM 748 N N . PRO A 1 101 ? 3.980 10.569 9.244 1.00 92.19 101 PRO A N 1
ATOM 749 C CA . PRO A 1 101 ? 2.825 10.134 8.464 1.00 92.19 101 PRO A CA 1
ATOM 750 C C . PRO A 1 101 ? 1.648 11.118 8.497 1.00 92.19 101 PRO A C 1
ATOM 752 O O . PRO A 1 101 ? 1.275 11.629 9.554 1.00 92.19 101 PRO A O 1
ATOM 755 N N . ALA A 1 102 ? 1.042 11.345 7.335 1.00 90.12 102 ALA A N 1
ATOM 756 C CA . ALA A 1 102 ? -0.079 12.246 7.077 1.00 90.12 102 ALA A CA 1
ATOM 757 C C . ALA A 1 102 ? -1.167 11.548 6.234 1.00 90.12 102 ALA A C 1
ATOM 759 O O . ALA A 1 102 ? -0.997 10.404 5.809 1.00 90.12 102 ALA A O 1
ATOM 760 N N . GLY A 1 103 ? -2.296 12.229 6.004 1.00 91.31 103 GLY A N 1
ATOM 761 C CA . GLY A 1 103 ? -3.368 11.740 5.126 1.00 91.31 103 GLY A CA 1
ATOM 762 C C . GLY A 1 103 ? -3.898 10.355 5.506 1.00 91.31 103 GLY A C 1
ATOM 763 O O . GLY A 1 103 ? -3.970 10.004 6.690 1.00 91.31 103 GLY A O 1
ATOM 764 N N . SER A 1 104 ? -4.224 9.542 4.498 1.00 94.19 104 SER A N 1
ATOM 765 C CA . SER A 1 104 ? -4.683 8.158 4.693 1.00 94.19 104 SER A CA 1
ATOM 766 C C . SER A 1 104 ? -3.715 7.286 5.492 1.00 94.19 104 SER A C 1
ATOM 768 O O . SER A 1 104 ? -4.165 6.404 6.224 1.00 94.19 104 SER A O 1
ATOM 770 N N . SER A 1 105 ? -2.404 7.548 5.436 1.00 94.62 105 SER A N 1
ATOM 771 C CA . SER A 1 105 ? -1.406 6.764 6.170 1.00 94.62 105 SER A CA 1
ATOM 772 C C . SER A 1 105 ? -1.631 6.817 7.683 1.00 94.62 105 SER A C 1
ATOM 774 O O . SER A 1 105 ? -1.528 5.780 8.336 1.00 94.62 105 SER A O 1
ATOM 776 N N . LYS A 1 106 ? -2.042 7.964 8.254 1.00 93.88 106 LYS A N 1
ATOM 777 C CA . LYS A 1 106 ? -2.437 8.037 9.680 1.00 93.88 106 LYS A CA 1
ATOM 778 C C . LYS A 1 106 ? -3.643 7.153 10.001 1.00 93.88 106 LYS A C 1
ATOM 780 O O . LYS A 1 106 ? -3.724 6.600 11.096 1.00 93.88 106 LYS A O 1
ATOM 785 N N . LEU A 1 107 ? -4.585 7.035 9.065 1.00 95.69 107 LEU A N 1
ATOM 786 C CA . LEU A 1 107 ? -5.801 6.237 9.231 1.00 95.69 107 LEU A CA 1
ATOM 787 C C . LEU A 1 107 ? -5.444 4.748 9.234 1.00 95.69 107 LEU A C 1
ATOM 789 O O . LEU A 1 107 ? -5.776 4.045 10.185 1.00 95.69 107 LEU A O 1
ATOM 793 N N . CYS A 1 108 ? -4.669 4.295 8.244 1.00 95.69 108 CYS A N 1
ATOM 794 C CA . CYS A 1 108 ? -4.135 2.934 8.189 1.00 95.69 108 CYS A CA 1
ATOM 795 C C . CYS A 1 108 ? -3.337 2.594 9.458 1.00 95.69 108 CYS A C 1
ATOM 797 O O . CYS A 1 108 ? -3.602 1.581 10.106 1.00 95.69 108 CYS A O 1
ATOM 799 N N . LEU A 1 109 ? -2.412 3.467 9.865 1.00 95.69 109 LEU A N 1
ATOM 800 C CA . LEU A 1 109 ? -1.584 3.265 11.055 1.00 95.69 109 LEU A CA 1
ATOM 801 C C . LEU A 1 109 ? -2.401 3.265 12.360 1.00 95.69 109 LEU A C 1
ATOM 803 O O . LEU A 1 109 ? -2.024 2.548 13.276 1.00 95.69 109 LEU A O 1
ATOM 807 N N . SER A 1 110 ? -3.576 3.911 12.428 1.00 95.19 110 SER A N 1
ATOM 808 C CA . SER A 1 110 ? -4.488 3.803 13.590 1.00 95.19 110 SER A CA 1
ATOM 809 C C . SER A 1 110 ? -5.053 2.392 13.850 1.00 95.19 110 SER A C 1
ATOM 811 O O . SER A 1 110 ? -5.652 2.151 14.901 1.00 95.19 110 SER A O 1
ATOM 813 N N . CYS A 1 111 ? -4.832 1.454 12.924 1.00 95.88 111 CYS A N 1
ATOM 814 C CA . CYS A 1 111 ? -4.862 0.014 13.186 1.00 95.88 111 CYS A CA 1
ATOM 815 C C . CYS A 1 111 ? -3.442 -0.580 13.157 1.00 95.88 111 CYS A C 1
ATOM 817 O O . CYS A 1 111 ? -3.037 -1.277 14.085 1.00 95.88 111 CYS A O 1
ATOM 819 N N . HIS A 1 112 ? -2.696 -0.323 12.079 1.00 94.81 112 HIS A N 1
ATOM 820 C CA . HIS A 1 112 ? -1.490 -1.068 11.715 1.00 94.81 112 HIS A CA 1
ATOM 821 C C . HIS A 1 112 ? -0.232 -0.768 12.542 1.00 94.81 112 HIS A C 1
ATOM 823 O O . HIS A 1 112 ? 0.677 -1.591 12.517 1.00 94.81 112 HIS A O 1
ATOM 829 N N . ASP A 1 113 ? -0.158 0.324 13.305 1.00 94.06 113 ASP A N 1
ATOM 830 C CA . ASP A 1 113 ? 1.013 0.639 14.146 1.00 94.06 113 ASP A CA 1
ATOM 831 C C . ASP A 1 113 ? 1.079 -0.173 15.457 1.00 94.06 113 ASP A C 1
ATOM 833 O O . ASP A 1 113 ? 2.032 -0.061 16.229 1.00 94.06 113 ASP A O 1
ATOM 837 N N . GLY A 1 114 ? 0.043 -0.968 15.750 1.00 93.44 114 GLY A N 1
ATOM 838 C CA . GLY A 1 114 ? -0.047 -1.779 16.962 1.00 93.44 114 GLY A CA 1
ATOM 839 C C . GLY A 1 114 ? -0.174 -0.979 18.266 1.00 93.44 114 GLY A C 1
ATOM 840 O O . GLY A 1 114 ? -0.132 -1.575 19.346 1.00 93.44 114 GLY A O 1
ATOM 841 N N . THR A 1 115 ? -0.339 0.347 18.229 1.00 93.88 115 THR A N 1
ATOM 842 C CA . THR A 1 115 ? -0.456 1.198 19.425 1.00 93.88 115 THR A CA 1
ATOM 843 C C . THR A 1 115 ? -1.879 1.206 19.975 1.00 93.88 115 THR A C 1
ATOM 845 O O . THR A 1 115 ? -2.054 1.073 21.191 1.00 93.88 115 THR A O 1
ATOM 848 N N . LEU A 1 116 ? -2.879 1.270 19.093 1.00 95.00 116 LEU A N 1
ATOM 849 C CA . LEU A 1 116 ? -4.306 1.306 19.418 1.00 95.00 116 LEU A CA 1
ATOM 850 C C . LEU A 1 116 ? -4.967 -0.080 19.348 1.00 95.00 116 LEU A C 1
ATOM 852 O O . LEU A 1 116 ? -4.420 -1.037 18.800 1.00 95.00 116 LEU A O 1
ATOM 856 N N . ALA A 1 117 ? -6.178 -0.170 19.902 1.00 96.69 117 ALA A N 1
ATOM 857 C CA . ALA A 1 117 ? -7.042 -1.331 19.735 1.00 96.69 117 ALA A CA 1
ATOM 858 C C . ALA A 1 117 ? -7.831 -1.238 18.415 1.00 96.69 117 ALA A C 1
ATOM 860 O O . ALA A 1 117 ? -8.470 -0.220 18.120 1.00 96.69 117 ALA A O 1
ATOM 861 N N . ILE A 1 118 ? -7.839 -2.315 17.630 1.00 96.69 118 ILE A N 1
ATOM 862 C CA . ILE A 1 118 ? -8.509 -2.387 16.321 1.00 96.69 118 ILE A CA 1
ATOM 863 C C . ILE A 1 118 ? -10.024 -2.216 16.490 1.00 96.69 118 ILE A C 1
ATOM 865 O O . ILE A 1 118 ? -10.633 -1.416 15.784 1.00 96.69 118 ILE A O 1
ATOM 869 N N . GLY A 1 119 ? -10.610 -2.883 17.488 1.00 97.31 119 GLY A N 1
ATOM 870 C CA . GLY A 1 119 ? -12.037 -2.799 17.806 1.00 97.31 119 GLY A CA 1
ATOM 871 C C . GLY A 1 119 ? -12.478 -1.505 18.499 1.00 97.31 119 GLY A C 1
ATOM 872 O O . GLY A 1 119 ? -13.674 -1.311 18.688 1.00 97.31 119 GLY A O 1
ATOM 873 N N . ALA A 1 120 ? -11.559 -0.616 18.901 1.00 97.81 120 ALA A N 1
ATOM 874 C CA . ALA A 1 120 ? -11.931 0.655 19.525 1.00 97.81 120 ALA A CA 1
ATOM 875 C C . ALA A 1 120 ? -12.402 1.665 18.467 1.00 97.81 120 ALA A C 1
ATOM 877 O O . ALA A 1 120 ? -11.620 2.064 17.596 1.00 97.81 120 ALA A O 1
ATOM 878 N N . VAL A 1 121 ? -13.662 2.085 18.566 1.00 98.12 121 VAL A N 1
ATOM 879 C CA . VAL A 1 121 ? -14.318 3.023 17.649 1.00 98.12 121 VAL A CA 1
ATOM 880 C C . VAL A 1 121 ? -14.891 4.237 18.386 1.00 98.12 121 VAL A C 1
ATOM 882 O O . VAL A 1 121 ? -15.335 4.147 19.534 1.00 98.12 121 VAL A O 1
ATOM 885 N N . ASN A 1 122 ? -14.894 5.394 17.723 1.00 97.44 122 ASN A N 1
ATOM 886 C CA . ASN A 1 122 ? -15.333 6.662 18.309 1.00 97.44 122 ASN A CA 1
ATOM 887 C C . ASN A 1 122 ? -16.832 6.641 18.613 1.00 97.44 122 ASN A C 1
ATOM 889 O O . ASN A 1 122 ? -17.244 7.123 19.668 1.00 97.44 122 ASN A O 1
ATOM 893 N N . VAL A 1 123 ? -17.639 6.083 17.703 1.00 97.12 123 VAL A N 1
ATOM 894 C CA . VAL A 1 123 ? -19.097 5.975 17.822 1.00 97.12 123 VAL A CA 1
ATOM 895 C C . VAL A 1 123 ? -19.599 4.627 17.304 1.00 97.12 123 VAL A C 1
ATOM 897 O O . VAL A 1 123 ? -19.215 4.186 16.225 1.00 97.12 123 VAL A O 1
ATOM 900 N N . LYS A 1 124 ? -20.538 4.011 18.028 1.00 96.94 124 LYS A N 1
ATOM 901 C CA . LYS A 1 124 ? -21.357 2.890 17.541 1.00 96.94 124 LYS A CA 1
ATOM 902 C C . LYS A 1 124 ? -22.769 2.975 18.106 1.00 96.94 124 LYS A C 1
ATOM 904 O O . LYS A 1 124 ? -22.924 3.171 19.306 1.00 96.94 124 LYS A O 1
ATOM 909 N N . ALA A 1 125 ? -23.797 2.822 17.266 1.00 92.75 125 ALA A N 1
ATOM 910 C CA . ALA A 1 125 ? -25.209 2.841 17.686 1.00 92.75 125 ALA A CA 1
ATOM 911 C C . ALA A 1 125 ? -25.577 4.025 18.625 1.00 92.75 125 ALA A C 1
ATOM 913 O O . ALA A 1 125 ? -26.364 3.888 19.562 1.00 92.75 125 ALA A O 1
ATOM 914 N N . GLY A 1 126 ? -24.961 5.194 18.405 1.00 92.19 126 GLY A N 1
ATOM 915 C CA . GLY A 1 126 ? -25.124 6.396 19.236 1.00 92.19 126 GLY A CA 1
ATOM 916 C C . GLY A 1 126 ? -24.333 6.422 20.555 1.00 92.19 126 GLY A C 1
ATOM 917 O O . GLY A 1 126 ? -24.298 7.465 21.202 1.00 92.19 126 GLY A O 1
ATOM 918 N N . GLN A 1 127 ? -23.673 5.329 20.945 1.00 96.25 127 GLN A N 1
ATOM 919 C CA . GLN A 1 127 ? -22.723 5.289 22.062 1.00 96.25 127 GLN A CA 1
ATOM 920 C C . GLN A 1 127 ? -21.336 5.763 21.611 1.00 96.25 127 GLN A C 1
ATOM 922 O O . GLN A 1 127 ? -20.973 5.582 20.450 1.00 96.25 127 GLN A O 1
ATOM 927 N N . GLN A 1 128 ? -20.559 6.353 22.523 1.00 96.56 128 GLN A N 1
ATOM 928 C CA . GLN A 1 128 ? -19.205 6.857 22.257 1.00 96.56 128 GLN A CA 1
ATOM 929 C C . GLN A 1 128 ? -18.124 5.962 22.877 1.00 96.56 128 GLN A C 1
ATOM 931 O O . GLN A 1 128 ? -18.355 5.364 23.926 1.00 96.56 128 GLN A O 1
ATOM 936 N N . ASN A 1 129 ? -16.927 5.954 22.280 1.00 95.88 129 ASN A N 1
ATOM 937 C CA . ASN A 1 129 ? -15.733 5.237 22.757 1.00 95.88 129 ASN A CA 1
ATOM 938 C C . ASN A 1 129 ? -15.990 3.735 22.986 1.00 95.88 129 ASN A C 1
ATOM 940 O O . ASN A 1 129 ? -15.682 3.185 24.045 1.00 95.88 129 ASN A O 1
ATOM 944 N N . VAL A 1 130 ? -16.603 3.081 22.000 1.00 97.81 130 VAL A N 1
ATOM 945 C CA . VAL A 1 130 ? -17.016 1.677 22.088 1.00 97.81 130 VAL A CA 1
ATOM 946 C C . VAL A 1 130 ? -15.845 0.770 21.720 1.00 97.81 130 VAL A C 1
ATOM 948 O O . VAL A 1 130 ? -15.179 0.990 20.712 1.00 97.81 130 VAL A O 1
ATOM 951 N N . LEU A 1 131 ? -15.612 -0.271 22.519 1.00 97.81 131 LEU A N 1
ATOM 952 C CA . LEU A 1 131 ? -14.735 -1.381 22.159 1.00 97.81 131 LEU A CA 1
ATOM 953 C C . LEU A 1 131 ? -15.595 -2.523 21.608 1.00 97.81 131 LEU A C 1
ATOM 955 O O . LEU A 1 131 ? -16.471 -3.027 22.307 1.00 97.81 131 LEU A O 1
ATOM 959 N N . ILE A 1 132 ? -15.357 -2.897 20.355 1.00 98.00 132 ILE A N 1
ATOM 960 C CA . ILE A 1 132 ? -15.947 -4.070 19.707 1.00 98.00 132 ILE A CA 1
ATOM 961 C C . ILE A 1 132 ? -15.006 -5.257 19.932 1.00 98.00 132 ILE A C 1
ATOM 963 O O . ILE A 1 132 ? -13.812 -5.162 19.638 1.00 98.00 132 ILE A O 1
ATOM 967 N N . ASP A 1 133 ? -15.537 -6.369 20.438 1.00 97.25 133 ASP A N 1
ATOM 968 C CA . ASP A 1 133 ? -14.748 -7.574 20.697 1.00 97.25 133 ASP A CA 1
ATOM 969 C C . ASP A 1 133 ? -14.376 -8.295 19.390 1.00 97.25 133 ASP A C 1
ATOM 971 O O . ASP A 1 133 ? -15.233 -8.658 18.578 1.00 97.25 133 ASP A O 1
ATOM 975 N N . LEU A 1 134 ? -13.073 -8.522 19.211 1.00 97.44 134 LEU A N 1
ATOM 976 C CA . LEU A 1 134 ? -12.471 -9.207 18.067 1.00 97.44 134 LEU A CA 1
ATOM 977 C C . LEU A 1 134 ? -11.759 -10.489 18.526 1.00 97.44 134 LEU A C 1
ATOM 979 O O . LEU A 1 134 ? -11.182 -10.544 19.611 1.00 97.44 134 LEU A O 1
ATOM 983 N N . ALA A 1 135 ? -11.746 -11.500 17.665 1.00 96.44 135 ALA A N 1
ATOM 984 C CA . ALA A 1 135 ? -10.825 -12.630 17.711 1.00 96.44 135 ALA A CA 1
ATOM 985 C C . ALA A 1 135 ? -9.572 -12.346 16.854 1.00 96.44 135 ALA A C 1
ATOM 987 O O . ALA A 1 135 ? -9.531 -11.374 16.101 1.00 96.44 135 ALA A O 1
ATOM 988 N N . GLY A 1 136 ? -8.542 -13.193 16.974 1.00 94.00 136 GLY A N 1
ATOM 989 C CA . GLY A 1 136 ? -7.333 -13.123 16.135 1.00 94.00 136 GLY A CA 1
ATOM 990 C C . GLY A 1 136 ? -6.392 -11.947 16.420 1.00 94.00 136 GLY A C 1
ATOM 991 O O . GLY A 1 136 ? -5.577 -11.604 15.569 1.00 94.00 136 GLY A O 1
ATOM 992 N N . ILE A 1 137 ? -6.508 -11.325 17.594 1.00 95.00 137 ILE A N 1
ATOM 993 C CA . ILE A 1 137 ? -5.819 -10.087 17.993 1.00 95.00 137 ILE A CA 1
ATOM 994 C C . ILE A 1 137 ? -4.851 -10.295 19.164 1.00 95.00 137 ILE A C 1
ATOM 996 O O . ILE A 1 137 ? -5.049 -11.181 19.997 1.00 95.00 137 ILE A O 1
ATOM 1000 N N . ASP A 1 138 ? -3.833 -9.438 19.257 1.00 93.81 138 ASP A N 1
ATOM 1001 C CA . ASP A 1 138 ? -2.869 -9.442 20.364 1.00 93.81 138 ASP A CA 1
ATOM 1002 C C . ASP A 1 138 ? -3.439 -8.777 21.641 1.00 93.81 138 ASP A C 1
ATOM 1004 O O . ASP A 1 138 ? -4.368 -7.956 21.570 1.00 93.81 138 ASP A O 1
ATOM 1008 N N . PRO A 1 139 ? -2.878 -9.087 22.832 1.00 93.06 139 PRO A N 1
ATOM 1009 C CA . PRO A 1 139 ? -3.341 -8.557 24.114 1.00 93.06 139 PRO A CA 1
ATOM 1010 C C . PRO A 1 139 ? -3.514 -7.032 24.129 1.00 93.06 139 PRO A C 1
ATOM 1012 O O . PRO A 1 139 ? -2.623 -6.276 23.747 1.00 93.06 139 PRO A O 1
ATOM 1015 N N . GLY A 1 140 ? -4.674 -6.574 24.608 1.00 91.94 140 GLY A N 1
ATOM 1016 C CA . GLY A 1 140 ? -5.051 -5.157 24.577 1.00 91.94 140 GLY A CA 1
ATOM 1017 C C . GLY A 1 140 ? -5.710 -4.696 23.269 1.00 91.94 140 GLY A C 1
ATOM 1018 O O . GLY A 1 140 ? -5.837 -3.492 23.066 1.00 91.94 140 GLY A O 1
ATOM 1019 N N . GLY A 1 141 ? -6.138 -5.617 22.396 1.00 94.62 141 GLY A N 1
ATOM 1020 C CA . GLY A 1 141 ? -6.914 -5.292 21.190 1.00 94.62 141 GLY A CA 1
ATOM 1021 C C . GLY A 1 141 ? -6.082 -5.046 19.931 1.00 94.62 141 GLY A C 1
ATOM 1022 O O . GLY A 1 141 ? -6.601 -4.475 18.974 1.00 94.62 141 GLY A O 1
ATOM 1023 N N . LYS A 1 142 ? -4.791 -5.388 19.951 1.00 94.38 142 LYS A N 1
ATOM 1024 C CA . LYS A 1 142 ? -3.768 -4.873 19.025 1.00 94.38 142 LYS A CA 1
ATOM 1025 C C . LYS A 1 142 ? -3.589 -5.750 17.784 1.00 94.38 142 LYS A C 1
ATOM 1027 O O . LYS A 1 142 ? -3.938 -6.929 17.785 1.00 94.38 142 LYS A O 1
ATOM 1032 N N . MET A 1 143 ? -2.991 -5.175 16.738 1.00 93.50 143 MET A N 1
ATOM 1033 C CA . MET A 1 143 ? -2.564 -5.934 15.556 1.00 93.50 143 MET A CA 1
ATOM 1034 C C . MET A 1 143 ? -1.511 -6.986 15.936 1.00 93.50 143 MET A C 1
ATOM 1036 O O . MET A 1 143 ? -0.504 -6.610 16.545 1.00 93.50 143 MET A O 1
ATOM 1040 N N . PRO A 1 144 ? -1.701 -8.266 15.555 1.00 91.62 144 PRO A N 1
ATOM 1041 C CA . PRO A 1 144 ? -0.756 -9.333 15.851 1.00 91.62 144 PRO A CA 1
ATOM 1042 C C . PRO A 1 144 ? 0.670 -9.023 15.396 1.00 91.62 144 PRO A C 1
ATOM 1044 O O . PRO A 1 144 ? 0.906 -8.726 14.224 1.00 91.62 144 PRO A O 1
ATOM 1047 N N . ALA A 1 145 ? 1.631 -9.172 16.306 1.00 86.31 145 ALA A N 1
ATOM 1048 C CA . ALA A 1 145 ? 3.065 -9.100 16.017 1.00 86.31 145 ALA A CA 1
ATOM 1049 C C . ALA A 1 145 ? 3.618 -10.376 15.340 1.00 86.31 145 ALA A C 1
ATOM 1051 O O . ALA A 1 145 ? 4.826 -10.492 15.100 1.00 86.31 145 ALA A O 1
ATOM 1052 N N . ALA A 1 146 ? 2.755 -11.350 15.030 1.00 82.94 146 ALA A N 1
ATOM 1053 C CA . ALA A 1 146 ? 3.103 -12.544 14.266 1.00 82.94 146 ALA A CA 1
ATOM 1054 C C . ALA A 1 146 ? 3.683 -12.171 12.887 1.00 82.94 146 ALA A C 1
ATOM 1056 O O . ALA A 1 146 ? 3.202 -11.258 12.225 1.00 82.94 146 ALA A O 1
ATOM 1057 N N . GLY A 1 147 ? 4.735 -12.871 12.454 1.00 78.62 147 GLY A N 1
ATOM 1058 C CA . GLY A 1 147 ? 5.428 -12.590 11.189 1.00 78.62 147 GLY A CA 1
ATOM 1059 C C . GLY A 1 147 ? 6.431 -11.424 11.224 1.00 78.62 147 GLY A C 1
ATOM 1060 O O . GLY A 1 147 ? 7.102 -11.175 10.227 1.00 78.62 147 GLY A O 1
ATOM 1061 N N . SER A 1 148 ? 6.608 -10.738 12.359 1.00 77.25 148 SER A N 1
ATOM 1062 C CA . SER A 1 148 ? 7.603 -9.654 12.524 1.00 77.25 148 SER A CA 1
ATOM 1063 C C . SER A 1 148 ? 9.055 -10.082 12.252 1.00 77.25 148 SER A C 1
ATOM 1065 O O . SER A 1 148 ? 9.841 -9.299 11.721 1.00 77.25 148 SER A O 1
ATOM 1067 N N . LEU A 1 149 ? 9.398 -11.339 12.556 1.00 77.06 149 LEU A N 1
ATOM 1068 C CA . LEU A 1 149 ? 10.713 -11.937 12.275 1.00 77.06 149 LEU A CA 1
ATOM 1069 C C . LEU A 1 149 ? 10.839 -12.552 10.868 1.00 77.06 149 LEU A C 1
ATOM 1071 O O . LEU A 1 149 ? 11.932 -12.968 10.495 1.00 77.06 149 LEU A O 1
ATOM 1075 N N . THR A 1 150 ? 9.751 -12.628 10.094 1.00 76.38 150 THR A N 1
ATOM 1076 C CA . THR A 1 150 ? 9.749 -13.162 8.715 1.00 76.38 150 THR A CA 1
ATOM 1077 C C . THR A 1 150 ? 9.468 -12.100 7.652 1.00 76.38 150 THR A C 1
ATOM 1079 O O . THR A 1 150 ? 9.673 -12.368 6.475 1.00 76.38 150 THR A O 1
ATOM 1082 N N . GLY A 1 151 ? 9.026 -10.901 8.047 1.00 73.38 151 GLY A N 1
ATOM 1083 C CA . GLY A 1 151 ? 8.587 -9.849 7.125 1.00 73.38 151 GLY A CA 1
ATOM 1084 C C . GLY A 1 151 ? 7.144 -10.010 6.642 1.00 73.38 151 GLY A C 1
ATOM 1085 O O . GLY A 1 151 ? 6.712 -9.307 5.738 1.00 73.38 151 GLY A O 1
ATOM 1086 N N . PHE A 1 152 ? 6.371 -10.913 7.254 1.00 79.81 152 PHE A N 1
ATOM 1087 C CA . PHE A 1 152 ? 4.967 -11.162 6.895 1.00 79.81 152 PHE A CA 1
ATOM 1088 C C . PHE A 1 152 ? 3.988 -10.707 7.983 1.00 79.81 152 PHE A C 1
ATOM 1090 O O . PHE A 1 152 ? 2.868 -11.205 8.083 1.00 79.81 152 PHE A O 1
ATOM 1097 N N . THR A 1 153 ? 4.408 -9.709 8.763 1.00 84.75 153 THR A N 1
ATOM 1098 C CA . THR A 1 153 ? 3.590 -9.015 9.763 1.00 84.75 153 THR A CA 1
ATOM 1099 C C . THR A 1 153 ? 2.454 -8.199 9.137 1.00 84.75 153 THR A C 1
ATOM 1101 O O . THR A 1 153 ? 2.480 -7.839 7.957 1.00 84.75 153 THR A O 1
ATOM 1104 N N . ARG A 1 154 ? 1.430 -7.896 9.939 1.00 86.38 154 ARG A N 1
ATOM 1105 C CA . ARG A 1 154 ? 0.432 -6.843 9.661 1.00 86.38 154 ARG A CA 1
ATOM 1106 C C . ARG A 1 154 ? 0.463 -5.725 10.710 1.00 86.38 154 ARG A C 1
ATOM 1108 O O . ARG A 1 154 ? -0.252 -4.740 10.562 1.00 86.38 154 ARG A O 1
ATOM 1115 N N . ASN A 1 155 ? 1.290 -5.875 11.741 1.00 91.19 155 ASN A N 1
ATOM 1116 C CA . ASN A 1 155 ? 1.691 -4.827 12.666 1.00 91.19 155 ASN A CA 1
ATOM 1117 C C . ASN A 1 155 ? 3.001 -4.213 12.137 1.00 91.19 155 ASN A C 1
ATOM 1119 O O . ASN A 1 155 ? 4.038 -4.881 12.142 1.00 91.19 155 ASN A O 1
ATOM 1123 N N . LEU A 1 156 ? 2.924 -2.980 11.636 1.00 90.94 156 LEU A N 1
ATOM 1124 C CA . LEU A 1 156 ? 4.054 -2.191 11.129 1.00 90.94 156 LEU A CA 1
ATOM 1125 C C . LEU A 1 156 ? 4.834 -1.505 12.260 1.00 90.94 156 LEU A C 1
ATOM 1127 O O . LEU A 1 156 ? 5.942 -1.030 12.046 1.00 90.94 156 LEU A O 1
ATOM 1131 N N . SER A 1 157 ? 4.287 -1.497 13.480 1.00 91.12 157 SER A N 1
ATOM 1132 C CA . SER A 1 157 ? 4.807 -0.770 14.639 1.00 91.12 157 SER A CA 1
ATOM 1133 C C . SER A 1 157 ? 4.887 0.755 14.431 1.00 91.12 157 SER A C 1
ATOM 1135 O O . SER A 1 157 ? 4.353 1.308 13.469 1.00 91.12 157 SER A O 1
ATOM 1137 N N . THR A 1 158 ? 5.545 1.456 15.357 1.00 92.38 158 THR A N 1
ATOM 1138 C CA . THR A 1 158 ? 5.949 2.859 15.181 1.00 92.38 158 THR A CA 1
ATOM 1139 C C . THR A 1 158 ? 7.316 3.000 14.503 1.00 92.38 158 THR A C 1
ATOM 1141 O O . THR A 1 158 ? 7.703 4.108 14.141 1.00 92.38 158 THR A O 1
ATOM 1144 N N . ASP A 1 159 ? 8.077 1.914 14.345 1.00 89.94 159 ASP A N 1
ATOM 1145 C CA . ASP A 1 159 ? 9.298 1.901 13.544 1.00 89.94 159 ASP A CA 1
ATOM 1146 C C . ASP A 1 159 ? 8.974 1.442 12.123 1.00 89.94 159 ASP A C 1
ATOM 1148 O O . ASP A 1 159 ? 8.800 0.253 11.880 1.00 89.94 159 ASP A O 1
ATOM 1152 N N . LEU A 1 160 ? 8.899 2.401 11.199 1.00 89.56 160 LEU A N 1
ATOM 1153 C CA . LEU A 1 160 ? 8.586 2.138 9.798 1.00 89.56 160 LEU A CA 1
ATOM 1154 C C . LEU A 1 160 ? 9.849 1.845 8.973 1.00 89.56 160 LEU A C 1
ATOM 1156 O O . LEU A 1 160 ? 9.726 1.756 7.753 1.00 89.56 160 LEU A O 1
ATOM 1160 N N . SER A 1 161 ? 11.057 1.768 9.577 1.00 85.00 161 SER A N 1
ATOM 1161 C CA . SER A 1 161 ? 12.400 1.757 8.929 1.00 85.00 161 SER A CA 1
ATOM 1162 C C . SER A 1 161 ? 12.558 0.815 7.714 1.00 85.00 161 SER A C 1
ATOM 1164 O O . SER A 1 161 ? 13.397 1.065 6.845 1.00 85.00 161 SER A O 1
ATOM 1166 N N . ASN A 1 162 ? 11.695 -0.192 7.617 1.00 81.69 162 ASN A N 1
ATOM 1167 C CA . ASN A 1 162 ? 11.579 -1.306 6.673 1.00 81.69 162 ASN A CA 1
ATOM 1168 C C . ASN A 1 162 ? 10.463 -1.182 5.590 1.00 81.69 162 ASN A C 1
ATOM 1170 O O . ASN A 1 162 ? 10.354 -2.078 4.749 1.00 81.69 162 ASN A O 1
ATOM 1174 N N . ASP A 1 163 ? 9.639 -0.125 5.568 1.00 86.75 163 ASP A N 1
ATOM 1175 C CA . ASP A 1 163 ? 8.474 -0.004 4.657 1.00 86.75 163 ASP A CA 1
ATOM 1176 C C . ASP A 1 163 ? 8.746 0.738 3.320 1.00 86.75 163 ASP A C 1
ATOM 1178 O O . ASP A 1 163 ? 9.810 1.316 3.084 1.00 86.75 163 ASP A O 1
ATOM 1182 N N . HIS A 1 164 ? 7.749 0.783 2.425 1.00 88.75 164 HIS A N 1
ATOM 1183 C CA . HIS A 1 164 ? 7.754 1.650 1.233 1.00 88.75 164 HIS A CA 1
ATOM 1184 C C . HIS A 1 164 ? 7.527 3.137 1.596 1.00 88.75 164 HIS A C 1
ATOM 1186 O O . HIS A 1 164 ? 6.768 3.402 2.528 1.00 88.75 164 HIS A O 1
ATOM 1192 N N . PRO A 1 165 ? 8.120 4.120 0.874 1.00 89.38 165 PRO A N 1
ATOM 1193 C CA . PRO A 1 165 ? 7.793 5.551 0.973 1.00 89.38 165 PRO A CA 1
ATOM 1194 C C . PRO A 1 165 ? 6.291 5.896 1.058 1.00 89.38 165 PRO A C 1
ATOM 1196 O O . PRO A 1 165 ? 5.520 5.581 0.153 1.00 89.38 165 PRO A O 1
ATOM 1199 N N . ILE A 1 166 ? 5.917 6.598 2.134 1.00 92.12 166 ILE A N 1
ATOM 1200 C CA . ILE A 1 166 ? 4.624 7.240 2.415 1.00 92.12 166 ILE A CA 1
ATOM 1201 C C . ILE A 1 166 ? 4.885 8.626 3.024 1.00 92.12 166 ILE A C 1
ATOM 1203 O O . ILE A 1 166 ? 5.930 8.849 3.632 1.00 92.12 166 ILE A O 1
ATOM 1207 N N . SER A 1 167 ? 3.949 9.560 2.856 1.00 91.94 167 SER A N 1
ATOM 1208 C CA . SER A 1 167 ? 4.096 10.987 3.197 1.00 91.94 167 SER A CA 1
ATOM 1209 C C . SER A 1 167 ? 5.329 11.658 2.578 1.00 91.94 167 SER A C 1
ATOM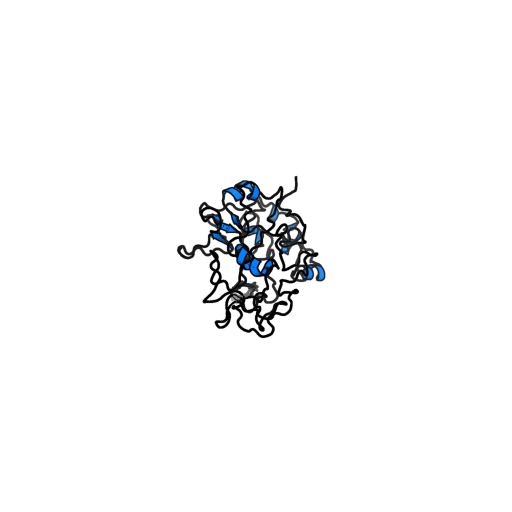 1211 O O . SER A 1 167 ? 5.807 12.681 3.065 1.00 91.94 167 SER A O 1
ATOM 1213 N N . VAL A 1 168 ? 5.796 11.103 1.454 1.00 91.19 168 VAL A N 1
ATOM 1214 C CA . VAL A 1 168 ? 6.855 11.653 0.604 1.00 91.19 168 VAL A CA 1
ATOM 1215 C C . VAL A 1 168 ? 6.216 12.368 -0.578 1.00 91.19 168 VAL A C 1
ATOM 1217 O O . VAL A 1 168 ? 5.352 11.816 -1.261 1.00 91.19 168 VAL A O 1
ATOM 1220 N N . THR A 1 169 ? 6.643 13.604 -0.816 1.00 92.69 169 THR A N 1
ATOM 1221 C CA . THR A 1 169 ? 6.178 14.433 -1.930 1.00 92.69 169 THR A CA 1
ATOM 1222 C C . THR A 1 169 ? 6.701 13.894 -3.258 1.00 92.69 169 THR A C 1
ATOM 1224 O O . THR A 1 169 ? 7.907 13.811 -3.447 1.00 92.69 169 THR A O 1
ATOM 1227 N N . TYR A 1 170 ? 5.805 13.554 -4.184 1.00 91.88 170 TYR A N 1
ATOM 1228 C CA . TYR A 1 170 ? 6.177 12.975 -5.476 1.00 91.88 170 TYR A CA 1
ATOM 1229 C C . TYR A 1 170 ? 6.024 14.006 -6.592 1.00 91.88 170 TYR A C 1
ATOM 1231 O O . TYR A 1 170 ? 4.937 14.194 -7.139 1.00 91.88 170 TYR A O 1
ATOM 1239 N N . ASP A 1 171 ? 7.098 14.734 -6.876 1.00 91.31 171 ASP A N 1
ATOM 1240 C CA . ASP A 1 171 ? 7.128 15.809 -7.864 1.00 91.31 171 ASP A CA 1
ATOM 1241 C C . ASP A 1 171 ? 8.292 15.667 -8.856 1.00 91.31 171 ASP A C 1
ATOM 1243 O O . ASP A 1 171 ? 9.109 14.744 -8.781 1.00 91.31 171 ASP A O 1
ATOM 1247 N N . ASP A 1 172 ? 8.344 16.585 -9.819 1.00 90.62 172 ASP A N 1
ATOM 1248 C CA . ASP A 1 172 ? 9.416 16.695 -10.806 1.00 90.62 172 ASP A CA 1
ATOM 1249 C C . ASP A 1 172 ? 10.800 16.841 -10.154 1.00 90.62 172 ASP A C 1
ATOM 1251 O O . ASP A 1 172 ? 11.788 16.311 -10.656 1.00 90.62 172 ASP A O 1
ATOM 1255 N N . THR A 1 173 ? 10.874 17.522 -9.014 1.00 91.44 173 THR A N 1
ATOM 1256 C CA . THR A 1 173 ? 12.114 17.844 -8.309 1.00 91.44 173 THR A CA 1
ATOM 1257 C C . THR A 1 173 ? 12.710 16.600 -7.650 1.00 91.44 173 THR A C 1
ATOM 1259 O O . THR A 1 173 ? 13.908 16.358 -7.794 1.00 91.44 173 THR A O 1
ATOM 1262 N N . LEU A 1 174 ? 11.890 15.773 -6.991 1.00 91.19 174 LEU A N 1
ATOM 1263 C CA . LEU A 1 174 ? 12.310 14.455 -6.508 1.00 91.19 174 LEU A CA 1
ATOM 1264 C C . LEU A 1 174 ? 12.646 13.520 -7.678 1.00 91.19 174 LEU A C 1
ATOM 1266 O O . LEU A 1 174 ? 13.688 12.864 -7.668 1.00 91.19 174 LEU A O 1
ATOM 1270 N N . SER A 1 175 ? 11.792 13.482 -8.702 1.00 90.50 175 SER A N 1
ATOM 1271 C CA . SER A 1 175 ? 11.904 12.490 -9.778 1.00 90.50 175 SER A CA 1
ATOM 1272 C C . SER A 1 175 ? 13.145 12.706 -10.648 1.00 90.50 175 SER A C 1
ATOM 1274 O O . SER A 1 175 ? 13.874 11.757 -10.922 1.00 90.50 175 SER A O 1
ATOM 1276 N N . ASN A 1 176 ? 13.459 13.962 -10.991 1.00 90.81 176 ASN A N 1
ATOM 1277 C CA . ASN A 1 176 ? 14.704 14.321 -11.683 1.00 90.81 176 ASN A CA 1
ATOM 1278 C C . ASN A 1 176 ? 15.956 14.192 -10.792 1.00 90.81 176 ASN A C 1
ATOM 1280 O O . ASN A 1 176 ? 17.065 14.152 -11.324 1.00 90.81 176 ASN A O 1
ATOM 1284 N N . LYS A 1 177 ? 15.816 14.162 -9.456 1.00 90.06 177 LYS A N 1
ATOM 1285 C CA . LYS A 1 177 ? 16.955 14.010 -8.536 1.00 90.06 177 LYS A CA 1
ATOM 1286 C C . LYS A 1 177 ? 17.374 12.549 -8.359 1.00 90.06 177 LYS A C 1
ATOM 1288 O O . LYS A 1 177 ? 18.580 12.299 -8.296 1.00 90.06 177 LYS A O 1
ATOM 1293 N N . ASP A 1 178 ? 16.408 11.634 -8.282 1.00 89.19 178 ASP A N 1
ATOM 1294 C CA . ASP A 1 178 ? 16.643 10.184 -8.259 1.00 89.19 178 ASP A CA 1
ATOM 1295 C C . ASP A 1 178 ? 16.997 9.659 -9.667 1.00 89.19 178 ASP A C 1
ATOM 1297 O O . ASP A 1 178 ? 18.015 8.994 -9.857 1.00 89.19 178 ASP A O 1
ATOM 1301 N N . GLY A 1 179 ? 16.197 10.001 -10.680 1.00 88.81 179 GLY A N 1
ATOM 1302 C CA . GLY A 1 179 ? 16.443 9.651 -12.083 1.00 88.81 179 GLY A CA 1
ATOM 1303 C C . GLY A 1 179 ? 15.956 8.267 -12.535 1.00 88.81 179 GLY A C 1
ATOM 1304 O O . GLY A 1 179 ? 15.899 8.048 -13.737 1.00 88.81 179 GLY A O 1
ATOM 1305 N N . GLU A 1 180 ? 15.551 7.367 -11.629 1.00 89.06 180 GLU A N 1
ATOM 1306 C CA . GLU A 1 180 ? 14.805 6.118 -11.923 1.00 89.06 180 GLU A CA 1
ATOM 1307 C C . GLU A 1 180 ? 13.336 6.221 -11.461 1.00 89.06 180 GLU A C 1
ATOM 1309 O O . GLU A 1 180 ? 12.634 5.222 -11.282 1.00 89.06 180 GLU A O 1
ATOM 1314 N N . LEU A 1 181 ? 12.855 7.448 -11.255 1.00 89.81 181 LEU A N 1
ATOM 1315 C CA . LEU A 1 181 ? 11.448 7.773 -11.061 1.00 89.81 181 LEU A CA 1
ATOM 1316 C C . LEU A 1 181 ? 10.902 8.418 -12.333 1.00 89.81 181 LEU A C 1
ATOM 1318 O O . LEU A 1 181 ? 11.513 9.328 -12.897 1.00 89.81 181 LEU A O 1
ATOM 1322 N N . ARG A 1 182 ? 9.723 7.969 -12.765 1.00 89.88 182 ARG A N 1
ATOM 1323 C CA . ARG A 1 182 ? 8.999 8.589 -13.878 1.00 89.88 182 ARG A CA 1
ATOM 1324 C C . ARG A 1 182 ? 8.679 10.042 -13.526 1.00 89.88 182 ARG A C 1
ATOM 1326 O O . ARG A 1 182 ? 8.093 10.311 -12.487 1.00 89.88 182 ARG A O 1
ATOM 1333 N N . VAL A 1 183 ? 9.046 10.983 -14.390 1.00 89.44 183 VAL A N 1
ATOM 1334 C CA . VAL A 1 183 ? 8.881 12.414 -14.096 1.00 89.44 183 VAL A CA 1
ATOM 1335 C C . VAL A 1 183 ? 7.412 12.832 -14.272 1.00 89.44 183 VAL A C 1
ATOM 1337 O O . VAL A 1 183 ? 6.891 12.710 -15.385 1.00 89.44 183 VAL A O 1
ATOM 1340 N N . PRO A 1 184 ? 6.735 13.341 -13.223 1.00 89.44 184 PRO A N 1
ATOM 1341 C CA . PRO A 1 184 ? 5.398 13.902 -13.351 1.00 89.44 184 PRO A CA 1
ATOM 1342 C C . PRO A 1 184 ? 5.432 15.353 -13.866 1.00 89.44 184 PRO A C 1
ATOM 1344 O O . PRO A 1 184 ? 6.459 16.030 -13.810 1.00 89.44 184 PRO A O 1
ATOM 1347 N N . ASP A 1 185 ? 4.290 15.857 -14.332 1.00 86.75 185 ASP A N 1
ATOM 1348 C CA . ASP A 1 185 ? 4.103 17.263 -14.703 1.00 86.75 185 ASP A CA 1
ATOM 1349 C C . ASP A 1 185 ? 4.023 18.213 -13.481 1.00 86.75 185 ASP A C 1
ATOM 1351 O O . ASP A 1 185 ? 4.078 17.804 -12.318 1.00 86.75 185 ASP A O 1
ATOM 1355 N N . ALA A 1 186 ? 3.852 19.515 -13.738 1.00 85.81 186 ALA A N 1
ATOM 1356 C CA . ALA A 1 186 ? 3.735 20.543 -12.695 1.00 85.81 186 ALA A CA 1
ATOM 1357 C C . ALA A 1 186 ? 2.435 20.455 -11.859 1.00 85.81 186 ALA A C 1
ATOM 1359 O O . ALA A 1 186 ? 2.301 21.138 -10.842 1.00 85.81 186 ALA A O 1
ATOM 1360 N N . GLN A 1 187 ? 1.483 19.614 -12.268 1.00 86.31 187 GLN A N 1
ATOM 1361 C CA . GLN A 1 187 ? 0.267 19.245 -11.547 1.00 86.31 187 GLN A CA 1
ATOM 1362 C C . GLN A 1 187 ? 0.416 17.866 -10.869 1.00 86.31 187 GLN A C 1
ATOM 1364 O O . GLN A 1 187 ? -0.563 17.321 -10.353 1.00 86.31 187 GLN A O 1
ATOM 1369 N N . GLN A 1 188 ? 1.647 17.344 -10.836 1.00 90.19 188 GLN A N 1
ATOM 1370 C CA . GLN A 1 188 ? 2.065 16.065 -10.277 1.00 90.19 188 GLN A CA 1
ATOM 1371 C C . GLN A 1 188 ? 1.345 14.865 -10.912 1.00 90.19 188 GLN A C 1
ATOM 1373 O O . GLN A 1 188 ? 0.831 14.005 -10.197 1.00 90.19 188 GLN A O 1
ATOM 1378 N N . ARG A 1 189 ? 1.305 14.816 -12.252 1.00 87.25 189 ARG A N 1
ATOM 1379 C CA . ARG A 1 189 ? 0.735 13.713 -13.049 1.00 87.25 189 ARG A CA 1
ATOM 1380 C C . ARG A 1 189 ? 1.757 13.031 -13.954 1.00 87.25 189 ARG A C 1
ATOM 1382 O O . ARG A 1 189 ? 2.497 13.715 -14.657 1.00 87.25 189 ARG A O 1
ATOM 1389 N N . ILE A 1 190 ? 1.750 11.703 -14.008 1.00 80.19 190 ILE A N 1
ATOM 1390 C CA . ILE A 1 190 ? 2.583 10.905 -14.917 1.00 80.19 190 ILE A CA 1
ATOM 1391 C C . ILE A 1 190 ? 1.708 10.299 -16.029 1.00 80.19 190 ILE A C 1
ATOM 1393 O O . ILE A 1 190 ? 0.832 9.499 -15.698 1.00 80.19 190 ILE A O 1
ATOM 1397 N N . PRO A 1 191 ? 2.009 10.521 -17.323 1.00 69.88 191 PRO A N 1
ATOM 1398 C CA . PRO A 1 191 ? 2.692 11.656 -17.949 1.00 69.88 191 PRO A CA 1
ATOM 1399 C C . PRO A 1 191 ? 1.861 12.232 -19.132 1.00 69.88 191 PRO A C 1
ATOM 1401 O O . PRO A 1 191 ? 0.819 11.683 -19.502 1.00 69.88 191 PRO A O 1
ATOM 1404 N N . PRO A 1 192 ? 2.316 13.298 -19.821 1.00 50.09 192 PRO A N 1
ATOM 1405 C CA . PRO A 1 192 ? 1.636 13.814 -21.013 1.00 50.09 192 PRO A CA 1
ATOM 1406 C C . PRO A 1 192 ? 1.540 12.793 -22.168 1.00 50.09 192 PRO A C 1
ATOM 1408 O O . PRO A 1 192 ? 2.432 12.696 -23.009 1.00 50.09 192 PRO A O 1
ATOM 1411 N N . GLY A 1 193 ? 0.417 12.071 -22.245 1.00 51.44 193 GLY A N 1
ATOM 1412 C CA . GLY A 1 193 ? 0.026 11.260 -23.404 1.00 51.44 193 GLY A CA 1
ATOM 1413 C C . GLY A 1 193 ? -0.123 9.749 -23.197 1.00 51.44 193 GLY A C 1
ATOM 1414 O O . GLY A 1 193 ? -0.490 9.092 -24.169 1.00 51.44 193 GLY A O 1
ATOM 1415 N N . SER A 1 194 ? 0.108 9.188 -21.999 1.00 54.31 194 SER A N 1
ATOM 1416 C CA . SER A 1 194 ? -0.127 7.746 -21.745 1.00 54.31 194 SER A CA 1
ATOM 1417 C C . SER A 1 194 ? -1.172 7.410 -20.675 1.00 54.31 194 SER A C 1
ATOM 1419 O O . SER A 1 194 ? -1.553 6.251 -20.590 1.00 54.31 194 SER A O 1
ATOM 1421 N N . GLY A 1 195 ? -1.673 8.388 -19.916 1.00 59.94 195 GLY A N 1
ATOM 1422 C CA . GLY A 1 195 ? -2.682 8.190 -18.868 1.00 59.94 195 GLY A CA 1
ATOM 1423 C C . GLY A 1 195 ? -2.531 9.220 -17.746 1.00 59.94 195 GLY A C 1
ATOM 1424 O O . GLY A 1 195 ? -1.533 9.931 -17.701 1.00 59.94 195 GLY A O 1
ATOM 1425 N N . ASP A 1 196 ? -3.512 9.302 -16.844 1.00 73.19 196 ASP A N 1
ATOM 1426 C CA . ASP A 1 196 ? -3.354 9.936 -15.522 1.00 73.19 196 ASP A CA 1
ATOM 1427 C C . ASP A 1 196 ? -3.075 8.809 -14.489 1.00 73.19 196 ASP A C 1
ATOM 1429 O O . ASP A 1 196 ? -3.771 8.700 -13.481 1.00 73.19 196 ASP A O 1
ATOM 1433 N N . ASP A 1 197 ? -2.126 7.899 -14.755 1.00 86.19 197 ASP A N 1
ATOM 1434 C CA . ASP A 1 197 ? -1.954 6.657 -13.969 1.00 86.19 197 ASP A CA 1
ATOM 1435 C C . ASP A 1 197 ? -1.561 6.954 -12.517 1.00 86.19 197 ASP A C 1
ATOM 1437 O O . ASP A 1 197 ? -2.130 6.404 -11.573 1.00 86.19 197 ASP A O 1
ATOM 1441 N N . VAL A 1 198 ? -0.624 7.886 -12.340 1.00 91.06 198 VAL A N 1
ATOM 1442 C CA . VAL A 1 198 ? -0.244 8.460 -11.046 1.00 91.06 198 VAL A CA 1
ATOM 1443 C C . VAL A 1 198 ? -0.518 9.954 -11.115 1.00 91.06 198 VAL A C 1
ATOM 1445 O O . VAL A 1 198 ? 0.093 10.651 -11.924 1.00 91.06 198 VAL A O 1
ATOM 1448 N N . ALA A 1 199 ? -1.433 10.461 -10.289 1.00 91.19 199 ALA A N 1
ATOM 1449 C CA . ALA A 1 199 ? -1.774 11.884 -10.272 1.00 91.19 199 ALA A CA 1
ATOM 1450 C C . ALA A 1 199 ? -2.308 12.350 -8.912 1.00 91.19 199 ALA A C 1
ATOM 1452 O O . ALA A 1 199 ? -2.760 11.546 -8.093 1.00 91.19 199 ALA A O 1
ATOM 1453 N N . ILE A 1 200 ? -2.366 13.666 -8.694 1.00 91.12 200 ILE A N 1
ATOM 1454 C CA . ILE A 1 200 ? -3.245 14.233 -7.662 1.00 91.12 200 ILE A CA 1
ATOM 1455 C C . ILE A 1 200 ? -4.706 14.023 -8.080 1.00 91.12 200 ILE A C 1
ATOM 1457 O O . ILE A 1 200 ? -5.156 14.504 -9.122 1.00 91.12 200 ILE A O 1
ATOM 1461 N N . ARG A 1 201 ? -5.473 13.336 -7.229 1.00 86.31 201 ARG A N 1
ATOM 1462 C CA . ARG A 1 201 ? -6.913 13.103 -7.416 1.00 86.31 201 ARG A CA 1
ATOM 1463 C C . ARG A 1 201 ? -7.691 14.423 -7.396 1.00 86.31 201 ARG A C 1
ATOM 1465 O O . ARG A 1 201 ? -7.715 15.116 -6.382 1.00 86.31 201 ARG A O 1
ATOM 1472 N N . ASN A 1 202 ? -8.401 14.739 -8.479 1.00 84.31 202 ASN A N 1
ATOM 1473 C CA . ASN A 1 202 ? -9.221 15.947 -8.594 1.00 84.31 202 ASN A CA 1
ATOM 1474 C C . ASN A 1 202 ? -10.587 15.640 -9.229 1.00 84.31 202 ASN A C 1
ATOM 1476 O O . ASN A 1 202 ? -10.777 15.745 -10.441 1.00 84.31 202 ASN A O 1
ATOM 1480 N N . HIS A 1 203 ? -11.564 15.327 -8.373 1.00 81.75 203 HIS A N 1
ATOM 1481 C CA . HIS A 1 203 ? -12.942 15.030 -8.774 1.00 81.75 203 HIS A CA 1
ATOM 1482 C C . HIS A 1 203 ? -13.625 16.170 -9.552 1.00 81.75 203 HIS A C 1
ATOM 1484 O O . HIS A 1 203 ? -14.419 15.891 -10.445 1.00 81.75 203 HIS A O 1
ATOM 1490 N N . ALA A 1 204 ? -13.311 17.439 -9.263 1.00 83.50 204 ALA A N 1
ATOM 1491 C CA . ALA A 1 204 ? -13.901 18.582 -9.968 1.00 83.50 204 ALA A CA 1
ATOM 1492 C C . ALA A 1 204 ? -13.370 18.739 -11.406 1.00 83.50 204 ALA A C 1
ATOM 1494 O O . ALA A 1 204 ? -14.065 19.282 -12.260 1.00 83.50 204 ALA A O 1
ATOM 1495 N N . ALA A 1 205 ? -12.162 18.236 -11.678 1.00 81.19 205 ALA A N 1
ATOM 1496 C CA . ALA A 1 205 ? -11.567 18.167 -13.013 1.00 81.19 205 ALA A CA 1
ATOM 1497 C C . ALA A 1 205 ? -11.743 16.792 -13.693 1.00 81.19 205 ALA A C 1
ATOM 1499 O O . ALA A 1 205 ? -11.199 16.581 -14.773 1.00 81.19 205 ALA A O 1
ATOM 1500 N N . GLY A 1 206 ? -12.457 15.848 -13.065 1.00 82.75 206 GLY A N 1
ATOM 1501 C CA . GLY A 1 206 ? -12.615 14.472 -13.557 1.00 82.75 206 GLY A CA 1
ATOM 1502 C C . GLY A 1 206 ? -11.373 13.577 -13.425 1.00 82.75 206 GLY A C 1
ATOM 1503 O O . GLY A 1 206 ? -11.411 12.435 -13.869 1.00 82.75 206 GLY A O 1
ATOM 1504 N N . VAL A 1 207 ? -10.292 14.058 -12.801 1.00 85.06 207 VAL A N 1
ATOM 1505 C CA . VAL A 1 207 ? -9.019 13.329 -12.670 1.00 85.06 207 VAL A CA 1
ATOM 1506 C C . VAL A 1 207 ? -9.134 12.310 -11.537 1.00 85.06 207 VAL A C 1
ATOM 1508 O O . VAL A 1 207 ? -9.061 12.656 -10.352 1.00 85.06 207 VAL A O 1
ATOM 1511 N N . ILE A 1 208 ? -9.345 11.050 -11.911 1.00 86.44 208 ILE A N 1
ATOM 1512 C CA . ILE A 1 208 ? -9.458 9.899 -11.010 1.00 86.44 208 ILE A CA 1
ATOM 1513 C C . ILE A 1 208 ? -8.341 8.914 -11.393 1.00 86.44 208 ILE A C 1
ATOM 1515 O O . ILE A 1 208 ? -8.574 8.035 -12.218 1.00 86.44 208 ILE A O 1
ATOM 1519 N N . PRO A 1 209 ? -7.127 9.087 -10.841 1.00 90.69 209 PRO A N 1
ATOM 1520 C CA . PRO A 1 209 ? -5.971 8.272 -11.200 1.00 90.69 209 PRO A CA 1
ATOM 1521 C C . PRO A 1 209 ? -6.063 6.860 -10.626 1.00 90.69 209 PRO A C 1
ATOM 1523 O O . PRO A 1 209 ? -6.688 6.650 -9.575 1.00 90.69 209 PRO A O 1
ATOM 1526 N N . LEU A 1 210 ? -5.362 5.931 -11.280 1.00 91.06 210 LEU A N 1
ATOM 1527 C CA . LEU A 1 210 ? -5.174 4.561 -10.808 1.00 91.06 210 LEU A CA 1
ATOM 1528 C C . LEU A 1 210 ? -4.470 4.559 -9.446 1.00 91.06 210 LEU A C 1
ATOM 1530 O O . LEU A 1 210 ? -4.947 3.913 -8.518 1.00 91.06 210 LEU A O 1
ATOM 1534 N N . LEU A 1 211 ? -3.399 5.343 -9.298 1.00 94.12 211 LEU A N 1
ATOM 1535 C CA . LEU A 1 211 ? -2.611 5.511 -8.075 1.00 94.12 211 LEU A CA 1
ATOM 1536 C C . LEU A 1 211 ? -2.700 6.975 -7.586 1.00 94.12 211 LEU A C 1
ATOM 1538 O O . LEU A 1 211 ? -1.956 7.843 -8.050 1.00 94.12 211 LEU A O 1
ATOM 1542 N N . PRO A 1 212 ? -3.631 7.304 -6.669 1.00 94.12 212 PRO A N 1
ATOM 1543 C CA . PRO A 1 212 ? -3.850 8.679 -6.232 1.00 94.12 212 PRO A CA 1
ATOM 1544 C C . PRO A 1 212 ? -2.768 9.183 -5.272 1.00 94.12 212 PRO A C 1
ATOM 1546 O O . PRO A 1 212 ? -2.573 8.630 -4.190 1.00 94.12 212 PRO A O 1
ATOM 1549 N N . LEU A 1 213 ? -2.143 10.305 -5.625 1.00 94.25 213 LEU A N 1
ATOM 1550 C CA . LEU A 1 213 ? -1.391 11.148 -4.699 1.00 94.25 213 LEU A CA 1
ATOM 155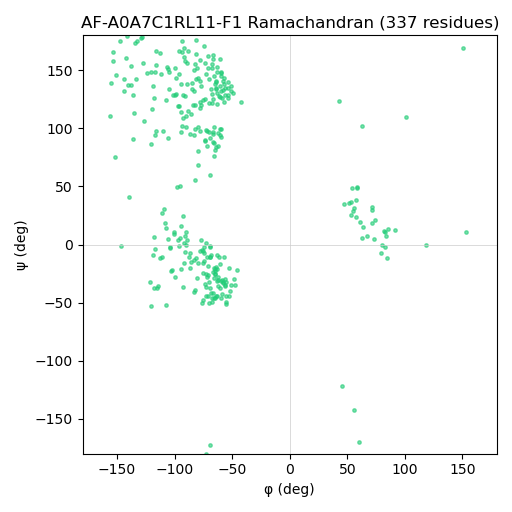1 C C . LEU A 1 213 ? -2.361 12.008 -3.872 1.00 94.25 213 LEU A C 1
ATOM 1553 O O . LEU A 1 213 ? -3.344 12.543 -4.396 1.00 94.25 213 LEU A O 1
ATOM 1557 N N . GLU A 1 214 ? -2.062 12.189 -2.587 1.00 92.31 214 GLU A N 1
ATOM 1558 C CA . GLU A 1 214 ? -2.847 13.027 -1.672 1.00 92.31 214 GLU A CA 1
ATOM 1559 C C . GLU A 1 214 ? -2.168 14.385 -1.459 1.00 92.31 214 GLU A C 1
ATOM 1561 O O . GLU A 1 214 ? -1.000 14.428 -1.076 1.00 92.31 214 GLU A O 1
ATOM 1566 N N . SER A 1 215 ? -2.898 15.494 -1.639 1.00 91.56 215 SER A N 1
ATOM 1567 C CA . SER A 1 215 ? -2.435 16.884 -1.423 1.00 91.56 215 SER A CA 1
ATOM 1568 C C . SER A 1 215 ? -2.206 17.231 0.057 1.00 91.56 215 SER A C 1
ATOM 1570 O O . SER A 1 215 ? -2.839 18.118 0.626 1.00 91.56 215 SER A O 1
ATOM 1572 N N . THR A 1 216 ? -1.299 16.491 0.685 1.00 90.12 216 THR A N 1
ATOM 1573 C CA . THR A 1 216 ? -0.954 16.526 2.115 1.00 90.12 216 THR A CA 1
ATOM 1574 C C . THR A 1 216 ? 0.442 17.098 2.368 1.00 90.12 216 THR A C 1
ATOM 1576 O O . THR A 1 216 ? 0.776 17.419 3.507 1.00 90.12 216 THR A O 1
ATOM 1579 N N . GLY A 1 217 ? 1.239 17.277 1.311 1.00 89.19 217 GLY A N 1
ATOM 1580 C CA . GLY A 1 217 ? 2.591 17.813 1.385 1.00 89.19 217 GLY A CA 1
ATOM 1581 C C . GLY A 1 217 ? 2.638 19.342 1.472 1.00 89.19 217 GLY A C 1
ATOM 1582 O O . GLY A 1 217 ? 1.610 20.022 1.373 1.00 89.19 217 GLY A O 1
ATOM 1583 N N . PRO A 1 218 ? 3.846 19.917 1.622 1.00 86.31 218 PRO A N 1
ATOM 1584 C CA . PRO A 1 218 ? 4.043 21.361 1.693 1.00 86.31 218 PRO A CA 1
ATOM 1585 C C . PRO A 1 218 ? 3.364 22.097 0.530 1.00 86.31 218 PRO A C 1
ATOM 1587 O O . PRO A 1 218 ? 3.501 21.709 -0.629 1.00 86.31 218 PRO A O 1
ATOM 1590 N N . ASN A 1 219 ? 2.626 23.165 0.847 1.00 87.56 219 ASN A N 1
ATOM 1591 C CA . ASN A 1 219 ? 1.823 23.952 -0.101 1.00 87.56 219 ASN A CA 1
ATOM 1592 C C . ASN A 1 219 ? 0.752 23.149 -0.878 1.00 87.56 219 ASN A C 1
ATOM 1594 O O . ASN A 1 219 ? 0.332 23.574 -1.951 1.00 87.56 219 ASN A O 1
ATOM 1598 N N . GLY A 1 220 ? 0.299 22.005 -0.351 1.00 87.81 220 GLY A N 1
ATOM 1599 C CA . GLY A 1 220 ? -0.711 21.154 -0.992 1.00 87.81 220 GLY A CA 1
ATOM 1600 C C . GLY A 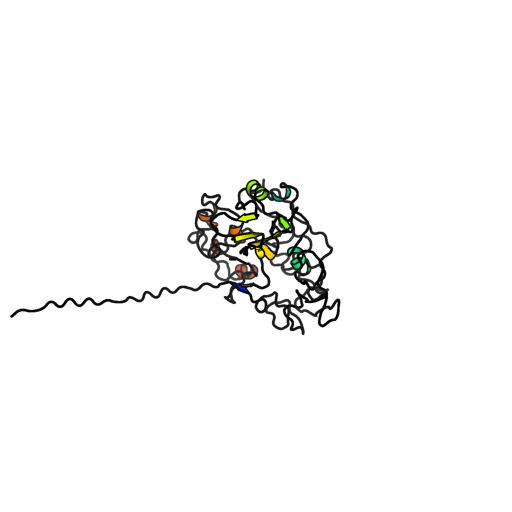1 220 ? -0.158 20.227 -2.077 1.00 87.81 220 GLY A C 1
ATOM 1601 O O . GLY A 1 220 ? -0.944 19.629 -2.818 1.00 87.81 220 GLY A O 1
ATOM 1602 N N . LYS A 1 221 ? 1.173 20.084 -2.178 1.00 90.38 221 LYS A N 1
ATOM 1603 C CA . LYS A 1 221 ? 1.795 19.117 -3.090 1.00 90.38 221 LYS A CA 1
ATOM 1604 C C . LYS A 1 221 ? 1.309 17.691 -2.805 1.00 90.38 221 LYS A C 1
ATOM 1606 O O . LYS A 1 221 ? 1.108 17.298 -1.653 1.00 90.38 221 LYS A O 1
ATOM 1611 N N . GLY A 1 222 ? 1.146 16.919 -3.873 1.00 92.50 222 GLY A N 1
ATOM 1612 C CA . GLY A 1 222 ? 0.798 15.503 -3.832 1.00 92.50 222 GLY A CA 1
ATOM 1613 C C . GLY A 1 222 ? 1.894 14.672 -3.168 1.00 92.50 222 GLY A C 1
ATOM 1614 O O . GLY A 1 222 ? 3.078 14.830 -3.476 1.00 92.50 222 GLY A O 1
ATOM 1615 N N . GLN A 1 223 ? 1.492 13.782 -2.268 1.00 93.12 223 GLN A N 1
ATOM 1616 C CA . GLN A 1 223 ? 2.356 12.798 -1.628 1.00 93.12 223 GLN A CA 1
ATOM 1617 C C . GLN A 1 223 ? 1.865 11.383 -1.915 1.00 93.12 223 GLN A C 1
ATOM 1619 O O . GLN A 1 223 ? 0.657 11.151 -2.007 1.00 93.12 223 GLN A O 1
ATOM 1624 N N . VAL A 1 224 ? 2.802 10.438 -1.992 1.00 94.06 224 VAL A N 1
ATOM 1625 C CA . VAL A 1 224 ? 2.484 9.007 -1.896 1.00 94.06 224 VAL A CA 1
ATOM 1626 C C . VAL A 1 224 ? 2.022 8.725 -0.469 1.00 94.06 224 VAL A C 1
ATOM 1628 O O . VAL A 1 224 ? 2.659 9.172 0.483 1.00 94.06 224 VAL A O 1
ATOM 1631 N N . GLN A 1 225 ? 0.931 7.989 -0.301 1.00 94.25 225 GLN A N 1
ATOM 1632 C CA . GLN A 1 225 ? 0.413 7.52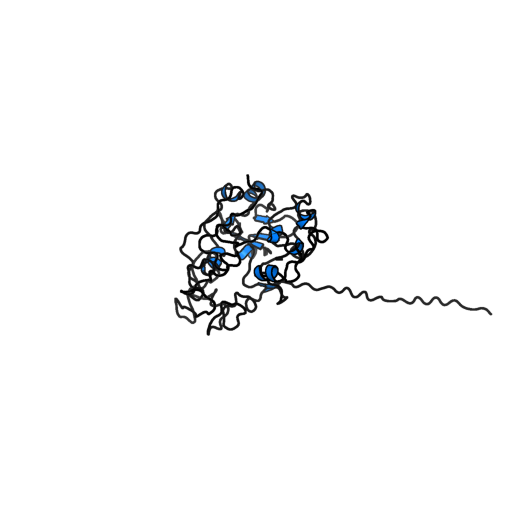7 0.989 1.00 94.25 225 GLN A CA 1
ATOM 1633 C C . GLN A 1 225 ? 0.039 6.041 0.901 1.00 94.25 225 GLN A C 1
ATOM 1635 O O . GLN A 1 225 ? 0.030 5.466 -0.189 1.00 94.25 225 GLN A O 1
ATOM 1640 N N . CYS A 1 226 ? -0.321 5.404 2.021 1.00 94.88 226 CYS A N 1
ATOM 1641 C CA . CYS A 1 226 ? -0.795 4.013 2.011 1.00 94.88 226 CYS A CA 1
ATOM 1642 C C . CYS A 1 226 ? -1.945 3.798 1.005 1.00 94.88 226 CYS A C 1
ATOM 1644 O O . CYS A 1 226 ? -1.946 2.805 0.274 1.00 94.88 226 CYS A O 1
ATOM 1646 N N . ALA A 1 227 ? -2.881 4.753 0.902 1.00 94.81 227 ALA A N 1
ATOM 1647 C CA . ALA A 1 227 ? -3.995 4.666 -0.042 1.00 94.81 227 ALA A CA 1
ATOM 1648 C C . ALA A 1 227 ? -3.633 4.973 -1.512 1.00 94.81 227 ALA A C 1
ATOM 1650 O O . ALA A 1 227 ? -4.491 4.820 -2.385 1.00 94.81 227 ALA A O 1
ATOM 1651 N N . THR A 1 228 ? -2.392 5.375 -1.820 1.00 95.44 228 THR A N 1
ATOM 1652 C CA . THR A 1 228 ? -1.907 5.491 -3.207 1.00 95.44 228 THR A CA 1
ATOM 1653 C C . THR A 1 228 ? -1.801 4.112 -3.847 1.00 95.44 228 THR A C 1
ATOM 1655 O O . THR A 1 228 ? -2.292 3.923 -4.954 1.00 95.44 228 THR A O 1
ATOM 1658 N N . CYS A 1 229 ? -1.228 3.135 -3.137 1.00 95.19 229 CYS A N 1
ATOM 1659 C CA . CYS A 1 229 ? -1.064 1.770 -3.645 1.00 95.19 229 CYS A CA 1
ATOM 1660 C C . CYS A 1 229 ? -2.228 0.849 -3.265 1.00 95.19 229 CYS A C 1
ATOM 1662 O O . CYS A 1 229 ? -2.616 0.013 -4.079 1.00 95.19 229 CYS A O 1
ATOM 1664 N N . HIS A 1 230 ? -2.795 1.000 -2.062 1.00 94.88 230 HIS A N 1
ATOM 1665 C CA . HIS A 1 230 ? -3.872 0.146 -1.554 1.00 94.88 230 HIS A CA 1
ATOM 1666 C C . HIS A 1 230 ? -5.237 0.851 -1.574 1.00 94.88 230 HIS A C 1
ATOM 1668 O O . HIS A 1 230 ? -5.337 2.065 -1.397 1.00 94.88 230 HIS A O 1
ATOM 1674 N N . ASP A 1 231 ? -6.317 0.089 -1.710 1.00 94.88 231 ASP A N 1
ATOM 1675 C CA . ASP A 1 231 ? -7.667 0.530 -1.361 1.00 94.88 231 ASP A CA 1
ATOM 1676 C C . ASP A 1 231 ? -8.374 -0.585 -0.583 1.00 94.88 231 ASP A C 1
ATOM 1678 O O . ASP A 1 231 ? -8.649 -1.629 -1.171 1.00 94.88 231 ASP A O 1
ATOM 1682 N N . PRO A 1 232 ? -8.694 -0.418 0.714 1.00 92.88 232 PRO A N 1
ATOM 1683 C CA . PRO A 1 232 ? -9.312 -1.488 1.497 1.00 92.88 232 PRO A CA 1
ATOM 1684 C C . PRO A 1 232 ? -10.670 -1.932 0.933 1.00 92.88 232 PRO A C 1
ATOM 1686 O O . PRO A 1 232 ? -11.130 -3.019 1.268 1.00 92.88 232 PRO A O 1
ATOM 1689 N N . HIS A 1 233 ? -11.299 -1.130 0.067 1.00 94.50 233 HIS A N 1
ATOM 1690 C CA . HIS A 1 233 ? -12.557 -1.474 -0.584 1.00 94.50 233 HIS A CA 1
ATOM 1691 C C . HIS A 1 233 ? -12.389 -2.348 -1.833 1.00 94.50 233 HIS A C 1
ATOM 1693 O O . HIS A 1 233 ? -13.400 -2.874 -2.290 1.00 94.50 233 HIS A O 1
ATOM 1699 N N . VAL A 1 234 ? -11.185 -2.511 -2.404 1.00 93.25 234 VAL A N 1
ATOM 1700 C CA . VAL A 1 234 ? -10.998 -3.274 -3.655 1.00 93.25 234 VAL A CA 1
ATOM 1701 C C . VAL A 1 234 ? -10.387 -4.654 -3.446 1.00 93.25 234 VAL A C 1
ATOM 1703 O O . VAL A 1 234 ? -9.541 -4.879 -2.578 1.00 93.25 234 VAL A O 1
ATOM 1706 N N . ARG A 1 235 ? -10.786 -5.579 -4.314 1.00 91.50 235 ARG A N 1
ATOM 1707 C CA . ARG A 1 235 ? -10.244 -6.935 -4.421 1.00 91.50 235 ARG A CA 1
ATOM 1708 C C . ARG A 1 235 ? -10.174 -7.367 -5.877 1.00 91.50 235 ARG A C 1
ATOM 1710 O O . ARG A 1 235 ? -10.869 -6.819 -6.728 1.00 91.50 235 ARG A O 1
ATOM 1717 N N . ASP A 1 236 ? -9.360 -8.377 -6.131 1.00 90.62 236 ASP A N 1
ATOM 1718 C CA . ASP A 1 236 ? -9.373 -9.113 -7.390 1.00 90.62 236 ASP A CA 1
ATOM 1719 C C . ASP A 1 236 ? -10.710 -9.857 -7.565 1.00 90.62 236 ASP A C 1
ATOM 1721 O O . ASP A 1 236 ? -11.226 -10.419 -6.597 1.00 90.62 236 ASP A O 1
ATOM 1725 N N . THR A 1 237 ? -11.303 -9.867 -8.762 1.00 89.50 237 THR A N 1
ATOM 1726 C CA . THR A 1 237 ? -12.546 -10.627 -8.998 1.00 89.50 237 THR A CA 1
ATOM 1727 C C . THR A 1 237 ? -12.341 -12.142 -8.891 1.00 89.50 237 THR A C 1
ATOM 1729 O O . THR A 1 237 ? -13.290 -12.838 -8.523 1.00 89.50 237 THR A O 1
ATOM 1732 N N . ASP A 1 238 ? -11.125 -12.660 -9.081 1.00 86.88 238 ASP A N 1
ATOM 1733 C CA . ASP A 1 238 ? -10.776 -14.040 -8.737 1.00 86.88 238 ASP A CA 1
ATOM 1734 C C . ASP A 1 238 ? -10.553 -14.177 -7.217 1.00 86.88 238 ASP A C 1
ATOM 1736 O O . ASP A 1 238 ? -9.725 -13.501 -6.605 1.00 86.88 238 ASP A O 1
ATOM 1740 N N . ALA A 1 239 ? -11.304 -15.073 -6.572 1.00 83.56 239 ALA A N 1
ATOM 1741 C CA . ALA A 1 239 ? -11.201 -15.317 -5.131 1.00 83.56 239 ALA A CA 1
ATOM 1742 C C . ALA A 1 239 ? -9.912 -16.050 -4.705 1.00 83.56 239 ALA A C 1
ATOM 1744 O O . ALA A 1 239 ? -9.628 -16.130 -3.510 1.00 83.56 239 ALA A O 1
ATOM 1745 N N . THR A 1 240 ? -9.131 -16.576 -5.651 1.00 81.88 240 THR A N 1
ATOM 1746 C CA . THR A 1 240 ? -7.829 -17.209 -5.392 1.00 81.88 240 THR A CA 1
ATOM 1747 C C . THR A 1 240 ? -6.667 -16.210 -5.380 1.00 81.88 240 THR A C 1
ATOM 1749 O O . THR A 1 240 ? -5.624 -16.498 -4.789 1.00 81.88 240 THR A O 1
ATOM 1752 N N . ILE A 1 241 ? -6.829 -15.019 -5.973 1.00 83.38 241 ILE A N 1
ATOM 1753 C CA . ILE A 1 241 ? -5.745 -14.041 -6.125 1.00 83.38 241 ILE A CA 1
ATOM 1754 C C . ILE A 1 241 ? -5.686 -13.094 -4.919 1.00 83.38 241 ILE A C 1
ATOM 1756 O O . ILE A 1 241 ? -6.510 -12.198 -4.737 1.00 83.38 241 ILE A O 1
ATOM 1760 N N . ASN 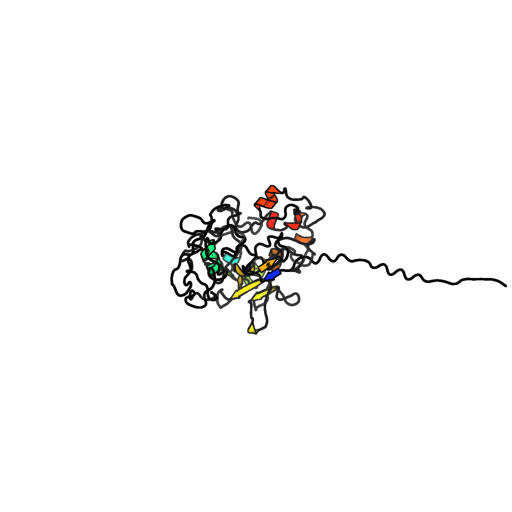A 1 242 ? -4.634 -13.232 -4.105 1.00 85.31 242 ASN A N 1
ATOM 1761 C CA . ASN A 1 242 ? -4.331 -12.280 -3.035 1.00 85.31 242 ASN A CA 1
ATOM 1762 C C . ASN A 1 242 ? -3.623 -11.030 -3.597 1.00 85.31 242 ASN A C 1
ATOM 1764 O O . ASN A 1 242 ? -2.395 -10.889 -3.502 1.00 85.31 242 ASN A O 1
ATOM 1768 N N . ASN A 1 243 ? -4.407 -10.102 -4.157 1.00 88.19 243 ASN A N 1
ATOM 1769 C CA . ASN A 1 243 ? -3.927 -8.809 -4.664 1.00 88.19 243 ASN A CA 1
ATOM 1770 C C . ASN A 1 243 ? -3.463 -7.833 -3.567 1.00 88.19 243 ASN A C 1
ATOM 1772 O O . ASN A 1 243 ? -3.043 -6.731 -3.899 1.00 88.19 243 ASN A O 1
ATOM 1776 N N . LYS A 1 244 ? -3.551 -8.183 -2.273 1.00 89.00 244 LYS A N 1
ATOM 1777 C CA . LYS A 1 244 ? -3.195 -7.302 -1.139 1.00 89.00 244 LYS A CA 1
ATOM 1778 C C . LYS A 1 244 ? -3.928 -5.949 -1.145 1.00 89.00 244 LYS A C 1
ATOM 1780 O O . LYS A 1 244 ? -3.398 -4.959 -0.639 1.00 89.00 244 LYS A O 1
ATOM 1785 N N . PHE A 1 245 ? -5.135 -5.903 -1.714 1.00 91.00 245 PHE A N 1
ATOM 1786 C CA . PHE A 1 245 ? -5.923 -4.675 -1.902 1.00 91.00 245 PHE A CA 1
ATOM 1787 C C . PHE A 1 245 ? -5.228 -3.629 -2.791 1.00 91.00 245 PHE A C 1
ATOM 1789 O O . PHE A 1 245 ? -5.556 -2.447 -2.725 1.00 91.00 245 PHE A O 1
ATOM 1796 N N . LEU A 1 246 ? -4.239 -4.040 -3.594 1.00 93.88 246 LEU A N 1
ATOM 1797 C CA . LEU A 1 246 ? -3.513 -3.146 -4.489 1.00 93.88 246 LEU A CA 1
ATOM 1798 C C . LEU A 1 246 ? -4.413 -2.683 -5.640 1.00 93.88 246 LEU A C 1
ATOM 1800 O O . LEU A 1 246 ? -5.216 -3.455 -6.170 1.00 93.88 246 LEU A O 1
ATOM 1804 N N . ARG A 1 247 ? -4.244 -1.417 -6.032 1.00 93.44 247 ARG A N 1
ATOM 1805 C CA . ARG A 1 247 ? -4.978 -0.768 -7.131 1.00 93.44 247 ARG A CA 1
ATOM 1806 C C . ARG A 1 247 ? -4.526 -1.205 -8.531 1.00 93.44 247 ARG A C 1
ATOM 1808 O O . ARG A 1 247 ? -5.234 -0.939 -9.491 1.00 93.44 247 ARG A O 1
ATOM 1815 N N . ALA A 1 248 ? -3.373 -1.860 -8.639 1.00 92.50 248 ALA A N 1
ATOM 1816 C CA . ALA A 1 248 ? -2.811 -2.421 -9.870 1.00 92.50 248 ALA A CA 1
ATOM 1817 C C . ALA A 1 248 ? -2.140 -3.775 -9.565 1.00 92.50 248 ALA A C 1
ATOM 1819 O O . ALA A 1 248 ? -2.126 -4.209 -8.408 1.00 92.50 248 ALA A O 1
ATOM 1820 N N . ASN A 1 249 ? -1.583 -4.454 -10.575 1.00 93.12 249 ASN A N 1
ATOM 1821 C CA . ASN A 1 249 ? -1.076 -5.821 -10.407 1.00 93.12 249 ASN A CA 1
ATOM 1822 C C . ASN A 1 249 ? -0.001 -5.917 -9.320 1.00 93.12 249 ASN A C 1
ATOM 1824 O O . ASN A 1 249 ? 0.984 -5.177 -9.308 1.00 93.12 249 ASN A O 1
ATOM 1828 N N . ARG A 1 250 ? -0.147 -6.911 -8.442 1.00 92.75 250 ARG A N 1
ATOM 1829 C CA . ARG A 1 250 ? 0.895 -7.281 -7.478 1.00 92.75 250 ARG A CA 1
ATOM 1830 C C . ARG A 1 250 ? 2.113 -7.905 -8.169 1.00 92.75 250 ARG A C 1
ATOM 1832 O O . ARG A 1 250 ? 3.248 -7.656 -7.774 1.00 92.75 250 ARG A O 1
ATOM 1839 N N . PHE A 1 251 ? 1.858 -8.698 -9.203 1.00 93.94 251 PHE A N 1
ATOM 1840 C CA . PHE A 1 251 ? 2.831 -9.503 -9.939 1.00 93.94 251 PHE A CA 1
ATOM 1841 C C . PHE A 1 251 ? 2.935 -9.029 -11.392 1.00 93.94 251 PHE A C 1
ATOM 1843 O O . PHE A 1 251 ? 2.097 -8.262 -11.862 1.00 93.94 251 PHE A O 1
ATOM 1850 N N . GLN A 1 252 ? 3.966 -9.476 -12.101 1.00 94.69 252 GLN A N 1
ATOM 1851 C CA . GLN A 1 252 ? 4.124 -9.231 -13.530 1.00 94.69 252 GLN A CA 1
ATOM 1852 C C . GLN A 1 252 ? 3.316 -10.277 -14.320 1.00 94.69 252 GLN A C 1
ATOM 1854 O O . GLN A 1 252 ? 3.573 -11.472 -14.208 1.00 94.69 252 GLN A O 1
ATOM 1859 N N . ASN A 1 253 ? 2.345 -9.841 -15.128 1.00 91.69 253 ASN A N 1
ATOM 1860 C CA . ASN A 1 253 ? 1.387 -10.719 -15.820 1.00 91.69 253 ASN A CA 1
ATOM 1861 C C . ASN A 1 253 ? 1.828 -11.148 -17.235 1.00 91.69 253 ASN A C 1
ATOM 1863 O O . ASN A 1 253 ? 1.237 -12.076 -17.804 1.00 91.69 253 ASN A O 1
ATOM 1867 N N . ALA A 1 254 ? 2.811 -10.454 -17.817 1.00 92.69 254 ALA A N 1
ATOM 1868 C CA . ALA A 1 254 ? 3.438 -10.733 -19.113 1.00 92.69 254 ALA A CA 1
ATOM 1869 C C . ALA A 1 254 ? 4.880 -10.192 -19.139 1.00 92.69 254 ALA A C 1
ATOM 1871 O O . ALA A 1 254 ? 5.204 -9.289 -18.370 1.00 92.69 254 ALA A O 1
ATOM 1872 N N . ALA A 1 255 ? 5.744 -10.717 -20.016 1.00 90.00 255 ALA A N 1
ATOM 1873 C CA . ALA A 1 255 ? 7.126 -10.241 -20.141 1.00 90.00 255 ALA A CA 1
ATOM 1874 C C . ALA A 1 255 ? 7.161 -8.706 -20.366 1.00 90.00 255 ALA A C 1
ATOM 1876 O O . ALA A 1 255 ? 6.476 -8.244 -21.286 1.00 90.00 255 ALA A O 1
ATOM 1877 N N . PRO A 1 256 ? 7.904 -7.921 -19.554 1.00 88.19 256 PRO A N 1
ATOM 1878 C CA . PRO A 1 256 ? 7.899 -6.462 -19.654 1.00 88.19 256 PRO A CA 1
ATOM 1879 C C . PRO A 1 256 ? 8.318 -5.970 -21.042 1.00 88.19 256 PRO A C 1
ATOM 1881 O O . PRO A 1 256 ? 9.236 -6.514 -21.660 1.00 88.19 256 PRO A O 1
ATOM 1884 N N . VAL A 1 257 ? 7.661 -4.918 -21.531 1.00 85.00 257 VAL A N 1
ATOM 1885 C CA . VAL A 1 257 ? 7.945 -4.348 -22.853 1.00 85.00 257 VAL A CA 1
ATOM 1886 C C . VAL A 1 257 ? 8.893 -3.165 -22.712 1.00 85.00 257 VAL A C 1
ATOM 1888 O O . VAL A 1 257 ? 8.558 -2.157 -22.097 1.00 85.00 257 VAL A O 1
ATOM 1891 N N . ALA A 1 258 ? 10.064 -3.286 -23.336 1.00 81.69 258 ALA A N 1
ATOM 1892 C CA . ALA A 1 258 ? 11.068 -2.234 -23.368 1.00 81.69 258 ALA A CA 1
ATOM 1893 C C . ALA A 1 258 ? 10.511 -0.925 -23.957 1.00 81.69 258 ALA A C 1
ATOM 1895 O O . ALA A 1 258 ? 10.073 -0.914 -25.111 1.00 81.69 258 ALA A O 1
ATOM 1896 N N . GLY A 1 259 ? 10.582 0.180 -23.208 1.00 74.31 259 GLY A N 1
ATOM 1897 C CA . GLY A 1 259 ? 10.178 1.493 -23.738 1.00 74.31 259 GLY A CA 1
ATOM 1898 C C . GLY A 1 259 ? 9.682 2.551 -22.753 1.00 74.31 259 GLY A C 1
ATOM 1899 O O . GLY A 1 259 ? 9.171 3.569 -23.211 1.00 74.31 259 GLY A O 1
ATOM 1900 N N . ASN A 1 260 ? 9.819 2.354 -21.436 1.00 70.00 260 ASN A N 1
ATOM 1901 C CA . ASN A 1 260 ? 9.369 3.320 -20.417 1.00 70.00 260 ASN A CA 1
ATOM 1902 C C . ASN A 1 260 ? 7.864 3.677 -20.497 1.00 70.00 260 ASN A C 1
ATOM 1904 O O . ASN A 1 260 ? 7.455 4.807 -20.236 1.00 70.00 260 ASN A O 1
ATOM 1908 N N . ILE A 1 261 ? 7.005 2.706 -20.804 1.00 81.56 261 ILE A N 1
ATOM 1909 C CA . ILE A 1 261 ? 5.543 2.845 -20.710 1.00 81.56 261 ILE A CA 1
ATOM 1910 C C . ILE A 1 261 ? 5.065 1.825 -19.680 1.00 81.56 261 ILE A C 1
ATOM 1912 O O . ILE A 1 261 ? 5.433 0.660 -19.774 1.00 81.56 261 ILE A O 1
ATOM 1916 N N . PHE A 1 262 ? 4.315 2.270 -18.672 1.00 88.00 262 PHE A N 1
ATOM 1917 C CA . PHE A 1 262 ? 3.644 1.375 -17.729 1.00 88.00 262 PHE A CA 1
ATOM 1918 C C . PHE A 1 262 ? 2.347 0.863 -18.359 1.00 88.00 262 PHE A C 1
ATOM 1920 O O . PHE A 1 262 ? 1.661 1.606 -19.063 1.00 88.00 262 PHE A O 1
ATOM 1927 N N . ASN A 1 263 ? 2.004 -0.396 -18.113 1.00 88.94 263 ASN A N 1
ATOM 1928 C CA . ASN A 1 263 ? 0.740 -0.983 -18.527 1.00 88.94 263 ASN A CA 1
ATOM 1929 C C . ASN A 1 263 ? 0.030 -1.611 -17.324 1.00 88.94 263 ASN A C 1
ATOM 1931 O O . ASN A 1 263 ? 0.385 -2.705 -16.886 1.00 88.94 263 ASN A O 1
ATOM 1935 N N . GLU A 1 264 ? -1.030 -0.953 -16.851 1.00 88.31 264 GLU A N 1
ATOM 1936 C CA . GLU A 1 264 ? -1.845 -1.365 -15.695 1.00 88.31 264 GLU A CA 1
ATOM 1937 C C . GLU A 1 264 ? -2.376 -2.813 -15.752 1.00 88.31 264 GLU A C 1
ATOM 1939 O O . GLU A 1 264 ? -2.703 -3.381 -14.715 1.00 88.31 264 GLU A O 1
ATOM 1944 N N . ASN A 1 265 ? -2.443 -3.434 -16.937 1.00 87.62 265 ASN A N 1
ATOM 1945 C CA . ASN A 1 265 ? -2.943 -4.800 -17.135 1.00 87.62 265 ASN A CA 1
ATOM 1946 C C . ASN A 1 265 ? -1.817 -5.856 -17.140 1.00 87.62 265 ASN A C 1
ATOM 1948 O O . ASN A 1 265 ? -2.079 -7.048 -16.950 1.00 87.62 265 ASN A O 1
ATOM 1952 N N . LEU A 1 266 ? -0.571 -5.443 -17.401 1.00 90.56 266 LEU A N 1
ATOM 1953 C CA . LEU A 1 266 ? 0.570 -6.341 -17.621 1.00 90.56 266 LEU A CA 1
ATOM 1954 C C . LEU A 1 266 ? 1.658 -6.213 -16.551 1.00 90.56 266 LEU A C 1
ATOM 1956 O O . LEU A 1 266 ? 2.254 -7.224 -16.176 1.00 90.56 266 LEU A O 1
ATOM 1960 N N . ASP A 1 267 ? 1.912 -4.996 -16.077 1.00 92.12 267 ASP A N 1
ATOM 1961 C CA . ASP A 1 267 ? 3.067 -4.667 -15.248 1.00 92.12 2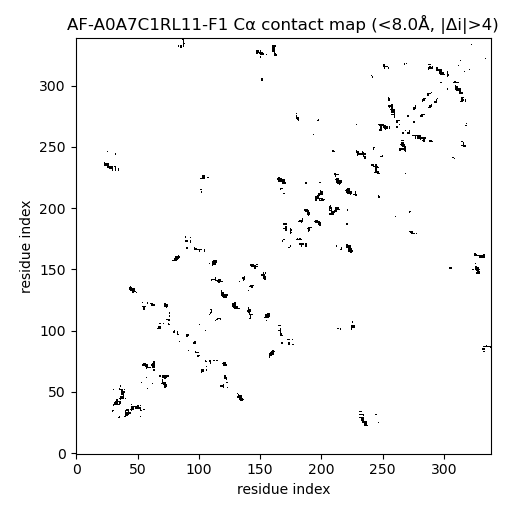67 ASP A CA 1
ATOM 1962 C C . ASP A 1 267 ? 2.750 -4.685 -13.753 1.00 92.12 267 ASP A C 1
ATOM 1964 O O . ASP A 1 267 ? 1.656 -4.305 -13.325 1.00 92.12 267 ASP A O 1
ATOM 1968 N N . THR A 1 268 ? 3.737 -5.079 -12.944 1.00 93.06 268 THR A N 1
ATOM 1969 C CA . THR A 1 268 ? 3.665 -4.921 -11.485 1.00 93.06 268 THR A CA 1
ATOM 1970 C C . THR A 1 268 ? 3.621 -3.438 -11.093 1.00 93.06 268 THR A C 1
ATOM 1972 O O . THR A 1 268 ? 4.334 -2.605 -11.659 1.00 93.06 268 THR A O 1
ATOM 1975 N N . ILE A 1 269 ? 2.801 -3.109 -10.090 1.00 93.25 269 ILE A N 1
ATOM 1976 C CA . ILE A 1 269 ? 2.503 -1.749 -9.606 1.00 93.25 269 ILE A CA 1
ATOM 1977 C C . ILE A 1 269 ? 3.744 -0.872 -9.360 1.00 93.25 269 ILE A C 1
ATOM 1979 O O . ILE A 1 269 ? 3.688 0.340 -9.551 1.00 93.25 269 ILE A O 1
ATOM 1983 N N . CYS A 1 270 ? 4.887 -1.462 -8.995 1.00 93.06 270 CYS A N 1
ATOM 1984 C CA . CYS A 1 270 ? 6.145 -0.738 -8.793 1.00 93.06 270 CYS A CA 1
ATOM 1985 C C . CYS A 1 270 ? 6.578 0.065 -10.036 1.00 93.06 270 CYS A C 1
ATOM 1987 O O . CYS A 1 270 ? 7.109 1.171 -9.904 1.00 93.06 270 CYS A O 1
ATOM 1989 N N . LEU A 1 271 ? 6.318 -0.461 -11.239 1.00 91.81 271 LEU A N 1
ATOM 1990 C CA . LEU A 1 271 ? 6.711 0.147 -12.515 1.00 91.81 271 LEU A CA 1
ATOM 1991 C C . LEU A 1 271 ? 5.845 1.355 -12.916 1.00 91.81 271 LEU A C 1
ATOM 1993 O O . LEU A 1 271 ? 6.183 2.034 -13.886 1.00 91.81 271 LEU A O 1
ATOM 1997 N N . ALA A 1 272 ? 4.779 1.664 -12.168 1.00 91.31 272 ALA A N 1
ATOM 1998 C CA . ALA A 1 272 ? 3.965 2.870 -12.350 1.00 91.31 272 ALA A CA 1
ATOM 1999 C C . ALA A 1 272 ? 4.649 4.147 -11.826 1.00 91.31 272 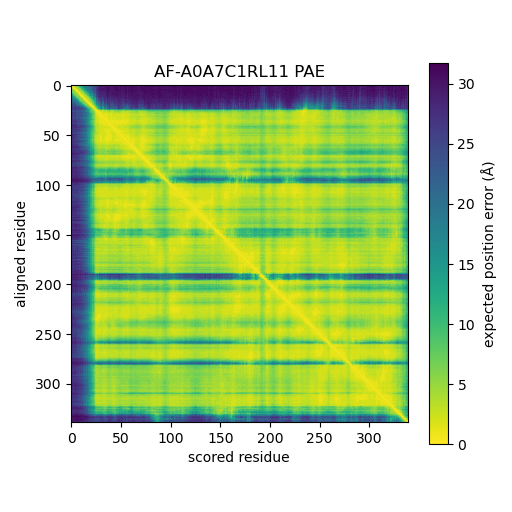ALA A C 1
ATOM 2001 O O . ALA A 1 272 ? 4.365 5.235 -12.316 1.00 91.31 272 ALA A O 1
ATOM 2002 N N . CYS A 1 273 ? 5.578 4.018 -10.869 1.00 92.00 273 CYS A N 1
ATOM 2003 C CA . CYS A 1 273 ? 6.375 5.133 -10.336 1.00 92.00 273 CYS A CA 1
ATOM 2004 C C . CYS A 1 273 ? 7.870 4.999 -10.662 1.00 92.00 273 CYS A C 1
ATOM 2006 O O . CYS A 1 273 ? 8.533 6.011 -10.894 1.00 92.00 273 CYS A O 1
ATOM 2008 N N . HIS A 1 274 ? 8.404 3.772 -10.675 1.00 90.94 274 HIS A N 1
ATOM 2009 C CA . HIS A 1 274 ? 9.816 3.504 -10.944 1.00 90.94 274 HIS A CA 1
ATOM 2010 C C . HIS A 1 274 ? 10.055 3.177 -12.422 1.00 90.94 274 HIS A C 1
ATOM 2012 O O . HIS A 1 274 ? 9.637 2.126 -12.911 1.00 90.94 274 HIS A O 1
ATOM 2018 N N . ASP A 1 275 ? 10.788 4.044 -13.116 1.00 89.38 275 ASP A N 1
ATOM 2019 C CA . ASP A 1 275 ? 11.343 3.735 -14.431 1.00 89.38 275 ASP A CA 1
ATOM 2020 C C . ASP A 1 275 ? 12.661 2.970 -14.258 1.00 89.38 275 ASP A C 1
ATOM 2022 O O . ASP A 1 275 ? 13.732 3.552 -14.097 1.00 89.38 275 ASP A O 1
ATOM 2026 N N . LYS A 1 276 ? 12.571 1.638 -14.286 1.00 89.06 276 LYS A N 1
ATOM 2027 C CA . LYS A 1 276 ? 13.738 0.739 -14.281 1.00 89.06 276 LYS A CA 1
ATOM 2028 C C . LYS A 1 276 ? 14.220 0.373 -15.691 1.00 89.06 276 LYS A C 1
ATOM 2030 O O . LYS A 1 276 ? 15.106 -0.464 -15.841 1.00 89.06 276 LYS A O 1
ATOM 2035 N N . ASP A 1 277 ? 13.657 1.003 -16.718 1.00 86.88 277 ASP A N 1
ATOM 2036 C CA . ASP A 1 277 ? 14.084 0.874 -18.110 1.00 86.88 277 ASP A CA 1
ATOM 2037 C C . ASP A 1 277 ? 14.968 2.049 -18.552 1.00 86.88 277 ASP A C 1
ATOM 2039 O O . ASP A 1 277 ? 15.794 1.874 -19.447 1.00 86.88 277 ASP A O 1
ATOM 2043 N N . LEU A 1 278 ? 14.799 3.234 -17.952 1.00 82.00 278 LEU A N 1
ATOM 2044 C CA . LEU A 1 278 ? 15.504 4.487 -18.263 1.00 82.00 278 LEU A CA 1
ATOM 2045 C C . LEU A 1 278 ? 15.423 4.867 -19.749 1.00 82.00 278 LEU A C 1
ATOM 2047 O O . LEU A 1 278 ? 16.397 5.304 -20.365 1.00 82.00 278 LEU A O 1
ATOM 2051 N N . GLY A 1 279 ? 14.270 4.596 -20.371 1.00 71.31 279 GLY A N 1
ATOM 2052 C CA . GLY A 1 279 ? 14.065 4.713 -21.823 1.00 71.31 279 GLY A CA 1
ATOM 2053 C C . GLY A 1 279 ? 14.930 3.773 -22.685 1.00 71.31 279 GLY A C 1
ATOM 2054 O O . GLY A 1 279 ? 14.900 3.876 -23.910 1.00 71.31 279 GLY A O 1
ATOM 2055 N N . SER A 1 280 ? 15.694 2.862 -22.075 1.00 67.62 280 SER A N 1
ATOM 2056 C CA . SER A 1 280 ? 16.680 1.985 -22.721 1.00 67.62 280 SER A CA 1
ATOM 2057 C C . SER A 1 280 ? 16.681 0.553 -22.162 1.00 67.62 280 SER A C 1
ATOM 2059 O O . SER A 1 280 ? 17.723 -0.089 -22.060 1.00 67.62 280 SER A O 1
ATOM 2061 N N . ALA A 1 281 ? 15.485 0.011 -21.900 1.00 74.50 281 ALA A N 1
ATOM 2062 C CA . ALA A 1 281 ? 15.233 -1.430 -21.775 1.00 74.50 281 ALA A CA 1
ATOM 2063 C C . ALA A 1 281 ? 15.936 -2.182 -20.619 1.00 74.50 281 ALA A C 1
ATOM 2065 O O . ALA A 1 281 ? 15.997 -3.414 -20.652 1.00 74.50 281 ALA A O 1
ATOM 2066 N N . GLY A 1 282 ? 16.480 -1.471 -19.622 1.00 86.56 282 GLY A N 1
ATOM 2067 C CA . GLY A 1 282 ? 17.327 -2.043 -18.567 1.00 86.56 282 GLY A CA 1
ATOM 2068 C C . GLY A 1 282 ? 16.684 -3.193 -17.785 1.00 86.56 282 GLY A C 1
ATOM 2069 O O . GLY A 1 282 ? 17.271 -4.272 -17.675 1.00 86.56 282 GLY A O 1
ATOM 2070 N N . TRP A 1 283 ? 15.464 -3.000 -17.276 1.00 90.75 283 TRP A N 1
ATOM 2071 C CA . TRP A 1 283 ? 14.708 -4.062 -16.612 1.00 90.75 283 TRP A CA 1
ATOM 2072 C C . TRP A 1 283 ? 14.142 -5.053 -17.627 1.00 90.75 283 TRP A C 1
ATOM 2074 O O . TRP A 1 283 ? 14.333 -6.258 -17.456 1.00 90.75 283 TRP A O 1
ATOM 2084 N N . ALA A 1 284 ? 13.508 -4.571 -18.701 1.00 91.06 284 ALA A N 1
ATOM 2085 C CA . ALA A 1 284 ? 12.790 -5.409 -19.662 1.00 91.06 284 ALA A CA 1
ATOM 2086 C C . ALA A 1 284 ? 13.673 -6.427 -20.413 1.00 91.06 284 ALA A C 1
ATOM 2088 O O . ALA A 1 284 ? 13.193 -7.495 -20.790 1.00 91.06 284 ALA A O 1
ATOM 2089 N N . GLN A 1 285 ? 14.964 -6.139 -20.610 1.00 90.56 285 GLN A N 1
ATOM 2090 C CA . GLN A 1 285 ? 15.931 -7.073 -21.211 1.00 90.56 285 GLN A CA 1
ATOM 2091 C C . GLN A 1 285 ? 16.751 -7.863 -20.176 1.00 90.56 285 GLN A C 1
ATOM 2093 O O . GLN A 1 285 ? 17.573 -8.701 -20.555 1.00 90.56 285 GLN A O 1
ATOM 2098 N N . SER A 1 286 ? 16.544 -7.632 -18.876 1.00 92.12 286 SER A N 1
ATOM 2099 C CA . SER A 1 286 ? 17.262 -8.350 -17.821 1.00 92.12 286 SER A CA 1
ATOM 2100 C C . SER A 1 286 ? 16.873 -9.833 -17.761 1.00 92.12 286 SER A C 1
ATOM 2102 O O . SER A 1 286 ? 15.742 -10.222 -18.054 1.00 92.12 286 SER A O 1
ATOM 2104 N N . ALA A 1 287 ? 17.799 -10.678 -17.297 1.00 94.69 287 ALA A N 1
ATOM 2105 C CA . ALA A 1 287 ? 17.516 -12.093 -17.047 1.00 94.69 287 ALA A CA 1
ATOM 2106 C C . ALA A 1 287 ? 16.381 -12.298 -16.021 1.00 94.69 287 ALA A C 1
ATOM 2108 O O . ALA A 1 287 ? 15.636 -13.266 -16.130 1.00 94.69 287 ALA A O 1
ATOM 2109 N N . HIS A 1 288 ? 16.220 -11.370 -15.068 1.00 94.00 288 HIS A N 1
ATOM 2110 C CA . HIS A 1 288 ? 15.191 -11.418 -14.023 1.00 94.00 288 HIS A CA 1
ATOM 2111 C C . HIS A 1 288 ? 13.769 -11.183 -14.560 1.00 94.00 288 HIS A C 1
ATOM 2113 O O . HIS A 1 288 ? 12.817 -11.752 -14.035 1.00 94.00 288 HIS A O 1
ATOM 2119 N N . ALA A 1 289 ? 13.625 -10.360 -15.603 1.00 94.06 289 ALA A N 1
ATOM 2120 C CA . ALA A 1 289 ? 12.348 -10.062 -16.255 1.00 94.06 289 ALA A CA 1
ATOM 2121 C C . ALA A 1 289 ? 11.961 -11.080 -17.345 1.00 94.06 289 ALA A C 1
ATOM 2123 O O . ALA A 1 289 ? 10.824 -11.095 -17.819 1.00 94.06 289 ALA A O 1
ATOM 2124 N N . ASN A 1 290 ? 12.913 -11.905 -17.787 1.00 94.12 290 ASN A N 1
ATOM 2125 C CA . ASN A 1 290 ? 12.765 -12.744 -18.966 1.00 94.12 290 ASN A CA 1
ATOM 2126 C C . ASN A 1 290 ? 12.084 -14.084 -18.632 1.00 94.12 290 ASN A C 1
ATOM 2128 O O . ASN A 1 290 ? 12.668 -14.959 -17.989 1.00 94.12 290 ASN A O 1
ATOM 2132 N N . ASN A 1 291 ? 10.866 -14.269 -19.147 1.00 95.00 291 ASN A N 1
ATOM 2133 C CA . ASN A 1 291 ? 10.026 -15.450 -18.924 1.00 95.00 291 ASN A CA 1
ATOM 2134 C C . ASN A 1 291 ? 10.519 -16.755 -19.588 1.00 95.00 291 ASN A C 1
ATOM 2136 O O . ASN A 1 291 ? 9.896 -17.803 -19.417 1.00 95.00 291 ASN A O 1
ATOM 2140 N N . LEU A 1 292 ? 11.629 -16.715 -20.329 1.00 95.81 292 LEU A N 1
ATOM 2141 C CA . LEU A 1 292 ? 12.338 -17.892 -20.843 1.00 95.81 292 LEU A CA 1
ATOM 2142 C C . LEU A 1 292 ? 13.628 -18.202 -20.061 1.00 95.81 292 LEU A C 1
ATOM 2144 O O . LEU A 1 292 ? 14.288 -19.191 -20.375 1.00 95.81 292 LEU A O 1
ATOM 2148 N N . VAL A 1 293 ? 13.996 -17.365 -19.082 1.00 96.62 293 VAL A N 1
ATOM 2149 C CA . VAL A 1 293 ? 15.240 -17.482 -18.300 1.00 96.62 293 VAL A CA 1
ATOM 2150 C C . VAL A 1 293 ? 14.954 -17.646 -16.809 1.00 96.62 293 VAL A C 1
ATOM 2152 O O . VAL A 1 293 ? 15.430 -18.610 -16.23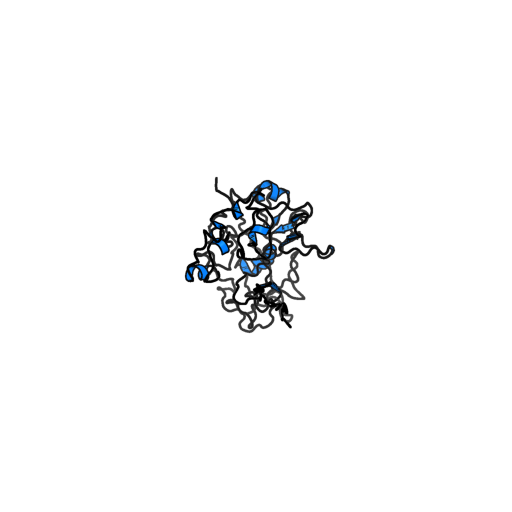0 1.00 96.62 293 VAL A O 1
ATOM 2155 N N . ALA A 1 294 ? 14.165 -16.755 -16.203 1.00 96.69 294 ALA A N 1
ATOM 2156 C CA . ALA A 1 294 ? 13.784 -16.816 -14.787 1.00 96.69 294 ALA A CA 1
ATOM 2157 C C . ALA A 1 294 ? 12.415 -17.503 -14.608 1.00 96.69 294 ALA A C 1
ATOM 2159 O O . ALA A 1 294 ? 11.487 -16.948 -14.012 1.00 96.69 294 ALA A O 1
ATOM 2160 N N . ASN A 1 295 ? 12.246 -18.681 -15.213 1.00 96.38 295 ASN A N 1
ATOM 2161 C CA . ASN A 1 295 ? 10.973 -19.411 -15.264 1.00 96.38 295 ASN A CA 1
ATOM 2162 C C . ASN A 1 295 ? 10.856 -20.555 -14.247 1.00 96.38 295 ASN A C 1
ATOM 2164 O O . ASN A 1 295 ? 9.888 -21.316 -14.280 1.00 96.38 295 ASN A O 1
ATOM 2168 N N . GLU A 1 296 ? 11.800 -20.659 -13.314 1.00 96.81 296 GLU A N 1
ATOM 2169 C CA . GLU A 1 296 ? 11.689 -21.541 -12.164 1.00 96.81 296 GLU A CA 1
ATOM 2170 C C . GLU A 1 296 ? 10.466 -21.172 -11.316 1.00 96.81 296 GLU A C 1
ATOM 2172 O O . GLU A 1 296 ? 10.261 -20.008 -10.965 1.00 96.81 296 GLU A O 1
ATOM 2177 N N . GLN A 1 297 ? 9.664 -22.172 -10.950 1.00 96.38 297 GLN A N 1
ATOM 2178 C CA . GLN A 1 297 ? 8.542 -21.981 -10.035 1.00 96.38 297 GLN A CA 1
ATOM 2179 C C . GLN A 1 297 ? 9.010 -21.930 -8.578 1.00 96.38 297 GLN A C 1
ATOM 2181 O O . GLN A 1 297 ? 9.906 -22.674 -8.156 1.00 96.38 297 GLN A O 1
ATOM 2186 N N . TYR A 1 298 ? 8.359 -21.087 -7.780 1.00 94.75 298 TYR A N 1
ATOM 2187 C CA . TYR A 1 298 ? 8.530 -21.081 -6.333 1.00 94.75 298 TYR A CA 1
ATOM 2188 C C . TYR A 1 298 ? 8.149 -22.441 -5.727 1.00 94.75 298 TYR A C 1
ATOM 2190 O O . TYR A 1 298 ? 7.200 -23.108 -6.137 1.00 94.75 298 TYR A O 1
ATOM 2198 N N . LYS A 1 299 ? 8.859 -22.848 -4.669 1.00 95.12 299 LYS A N 1
ATOM 2199 C CA . LYS A 1 299 ? 8.434 -23.990 -3.845 1.00 95.12 299 LYS A CA 1
ATOM 2200 C C . LYS A 1 299 ? 7.147 -23.603 -3.119 1.00 95.12 299 LYS A C 1
ATOM 2202 O O . LYS A 1 299 ? 7.150 -22.592 -2.425 1.00 95.12 299 LYS A O 1
ATOM 2207 N N . ALA A 1 300 ? 6.102 -24.427 -3.189 1.00 92.88 300 ALA A N 1
ATOM 2208 C CA . ALA A 1 300 ? 4.767 -24.085 -2.677 1.00 92.88 300 ALA A CA 1
ATOM 2209 C C . ALA A 1 300 ? 4.733 -23.561 -1.220 1.00 92.88 300 ALA A C 1
ATOM 2211 O O . ALA A 1 300 ? 3.959 -22.658 -0.922 1.00 92.88 300 ALA A O 1
ATOM 2212 N N . LEU A 1 301 ? 5.598 -24.064 -0.326 1.00 91.06 301 LEU A N 1
ATOM 2213 C CA . LEU A 1 301 ? 5.732 -23.530 1.041 1.00 91.06 301 LEU A CA 1
ATOM 2214 C C . LEU A 1 301 ? 6.291 -22.096 1.062 1.00 91.06 301 LEU A C 1
ATOM 2216 O O . LEU A 1 301 ? 5.719 -21.231 1.712 1.00 91.06 301 LEU A O 1
ATOM 2220 N N . ALA A 1 302 ? 7.356 -21.832 0.299 1.00 89.12 302 ALA A N 1
ATOM 2221 C CA . ALA A 1 302 ? 7.962 -20.505 0.182 1.00 89.12 302 ALA A CA 1
ATOM 2222 C C . ALA A 1 302 ? 7.079 -19.519 -0.605 1.00 89.12 302 ALA A C 1
ATOM 2224 O O . ALA A 1 302 ? 7.164 -18.318 -0.387 1.00 89.12 302 ALA A O 1
ATOM 2225 N N . ALA A 1 303 ? 6.213 -20.002 -1.503 1.00 91.44 303 ALA A N 1
ATOM 2226 C CA . ALA A 1 303 ? 5.144 -19.184 -2.073 1.00 91.44 303 ALA A CA 1
ATOM 2227 C C . ALA A 1 303 ? 4.099 -18.828 -0.998 1.00 91.44 303 ALA A C 1
ATOM 2229 O O . ALA A 1 303 ? 3.783 -17.655 -0.803 1.00 91.44 303 ALA A O 1
ATOM 2230 N N . GLY A 1 304 ? 3.619 -19.828 -0.250 1.00 89.31 304 GLY A N 1
ATOM 2231 C CA . GLY A 1 304 ? 2.616 -19.660 0.803 1.00 89.31 304 GLY A CA 1
ATOM 2232 C C . GLY A 1 304 ? 3.042 -18.699 1.915 1.00 89.31 304 GLY A C 1
ATOM 2233 O O . GLY A 1 304 ? 2.256 -17.835 2.294 1.00 89.31 304 GLY A O 1
ATOM 2234 N N . GLU A 1 305 ? 4.295 -18.773 2.377 1.00 85.38 305 GLU A N 1
ATOM 2235 C CA . GLU A 1 305 ? 4.866 -17.835 3.362 1.00 85.38 305 GLU A CA 1
ATOM 2236 C C . GLU A 1 305 ? 4.757 -16.366 2.916 1.00 85.38 305 GLU A C 1
ATOM 2238 O O . GLU A 1 305 ? 4.548 -15.487 3.748 1.00 85.38 305 GLU A O 1
ATOM 2243 N N . ARG A 1 306 ? 4.828 -16.103 1.604 1.00 85.69 306 ARG A N 1
ATOM 2244 C CA . ARG A 1 306 ? 4.774 -14.759 1.003 1.00 85.69 306 ARG A CA 1
ATOM 2245 C C . ARG A 1 306 ? 3.373 -14.340 0.537 1.00 85.69 306 ARG A C 1
ATOM 2247 O O . ARG A 1 306 ? 3.220 -13.296 -0.103 1.00 85.69 306 ARG A O 1
ATOM 2254 N N . ASP A 1 307 ? 2.339 -15.138 0.813 1.00 88.19 307 ASP A N 1
ATOM 2255 C CA . ASP A 1 307 ? 1.013 -15.035 0.181 1.00 88.19 307 ASP A CA 1
ATOM 2256 C C . ASP A 1 307 ? 1.086 -15.016 -1.371 1.00 88.19 307 ASP A C 1
ATOM 2258 O O . ASP A 1 307 ? 0.359 -14.257 -2.018 1.00 88.19 307 ASP A O 1
ATOM 2262 N N . PHE A 1 308 ? 2.009 -15.752 -1.994 1.00 91.00 308 PHE A N 1
ATOM 2263 C CA . PHE A 1 308 ? 2.112 -15.870 -3.458 1.00 91.00 308 PHE A CA 1
ATOM 2264 C C . PHE A 1 308 ? 1.252 -17.041 -3.990 1.00 91.00 308 PHE A C 1
ATOM 2266 O O . PHE A 1 308 ? 1.019 -18.001 -3.250 1.00 91.00 308 PHE A O 1
ATOM 2273 N N . PRO A 1 309 ? 0.826 -17.020 -5.272 1.00 91.06 309 PRO A N 1
ATOM 2274 C CA . PRO A 1 309 ? 0.301 -18.203 -5.958 1.00 91.06 309 PRO A CA 1
ATOM 2275 C C . PRO A 1 309 ? 1.287 -19.376 -5.870 1.00 91.06 309 PRO A C 1
ATOM 2277 O O . PRO A 1 309 ? 2.499 -19.187 -5.984 1.00 91.06 309 PRO A O 1
ATOM 2280 N N . SER A 1 310 ? 0.787 -20.595 -5.658 1.00 89.81 310 SER A N 1
ATOM 2281 C CA . SER A 1 310 ? 1.626 -21.778 -5.385 1.00 89.81 310 SER A CA 1
ATOM 2282 C C . SER A 1 310 ? 2.466 -22.265 -6.572 1.00 89.81 310 SER A C 1
ATOM 2284 O O . SER A 1 310 ? 3.322 -23.130 -6.394 1.00 89.81 310 SER A O 1
ATOM 2286 N N . ASP A 1 311 ? 2.196 -21.736 -7.761 1.00 89.44 311 ASP A N 1
ATOM 2287 C CA . ASP A 1 311 ? 2.781 -22.058 -9.061 1.00 89.44 311 ASP A CA 1
ATOM 2288 C C . ASP A 1 311 ? 3.523 -20.868 -9.706 1.00 89.44 311 ASP A C 1
ATOM 2290 O O . ASP A 1 311 ? 3.991 -20.991 -10.839 1.00 89.44 311 ASP A O 1
ATOM 2294 N N . ILE A 1 312 ? 3.668 -19.740 -8.994 1.00 94.00 312 ILE A N 1
ATOM 2295 C CA . ILE A 1 312 ? 4.297 -18.520 -9.523 1.00 94.00 312 ILE A CA 1
ATOM 2296 C C . ILE A 1 312 ? 5.759 -18.748 -9.943 1.00 94.00 312 ILE A C 1
ATOM 2298 O O . ILE A 1 312 ? 6.554 -19.358 -9.217 1.00 94.00 312 ILE A O 1
ATOM 2302 N N . SER A 1 313 ? 6.127 -18.205 -11.099 1.00 96.56 313 SER A N 1
ATOM 2303 C CA . SER A 1 313 ? 7.495 -18.184 -11.621 1.00 96.56 313 SER A CA 1
ATOM 2304 C C . SER A 1 313 ? 8.315 -17.038 -11.017 1.00 96.56 313 SER A C 1
ATOM 2306 O O . SER A 1 313 ? 7.769 -15.995 -10.650 1.00 96.56 313 SER A O 1
ATOM 2308 N N . VAL A 1 314 ? 9.645 -17.163 -10.983 1.00 96.19 314 VAL A N 1
ATOM 2309 C CA . VAL A 1 314 ? 10.533 -16.074 -10.525 1.00 96.19 314 VAL A CA 1
ATOM 2310 C C . VAL A 1 314 ? 10.294 -14.774 -11.311 1.00 96.19 314 VAL A C 1
ATOM 2312 O O . VAL A 1 314 ? 10.143 -13.725 -10.688 1.00 96.19 314 VAL A O 1
ATOM 2315 N N . TRP A 1 315 ? 10.166 -14.812 -12.641 1.00 96.44 315 TRP A N 1
ATOM 2316 C CA . TRP A 1 315 ? 9.912 -13.603 -13.444 1.00 96.44 315 TRP A CA 1
ATOM 2317 C C . TRP A 1 315 ? 8.567 -12.916 -13.124 1.00 96.44 315 TRP A C 1
ATOM 2319 O O . TRP A 1 315 ? 8.490 -11.691 -13.170 1.00 96.44 315 TRP A O 1
ATOM 2329 N N . GLU A 1 316 ? 7.532 -13.672 -12.735 1.00 96.31 316 GLU A N 1
ATOM 2330 C CA . GLU A 1 316 ? 6.206 -13.144 -12.359 1.00 96.31 316 GLU A CA 1
ATOM 2331 C C . GLU A 1 316 ? 6.255 -12.446 -10.992 1.00 96.31 316 GLU A C 1
ATOM 2333 O O . GLU A 1 316 ? 5.650 -11.390 -10.795 1.00 96.31 316 GLU A O 1
ATOM 2338 N N . ALA A 1 317 ? 7.046 -12.982 -10.055 1.00 94.88 317 ALA A N 1
ATOM 2339 C CA . ALA A 1 317 ? 7.345 -12.315 -8.787 1.00 94.88 317 ALA A CA 1
ATOM 2340 C C . ALA A 1 317 ? 8.175 -11.022 -8.968 1.00 94.88 317 ALA A C 1
ATOM 2342 O O . ALA A 1 317 ? 8.154 -10.161 -8.088 1.00 94.88 317 ALA A O 1
ATOM 2343 N N . ALA A 1 318 ? 8.861 -10.853 -10.106 1.00 94.69 318 ALA A N 1
ATOM 2344 C CA . ALA A 1 318 ? 9.500 -9.612 -10.555 1.00 94.69 318 ALA A CA 1
ATOM 2345 C C . ALA A 1 318 ? 10.301 -8.880 -9.452 1.00 94.69 318 ALA A C 1
ATOM 2347 O O . ALA A 1 318 ? 11.229 -9.448 -8.867 1.00 94.69 318 ALA A O 1
ATOM 2348 N N . CYS A 1 319 ? 9.954 -7.625 -9.149 1.00 92.38 319 CYS A N 1
ATOM 2349 C CA . CYS A 1 319 ? 10.615 -6.802 -8.132 1.00 92.38 319 CYS A CA 1
ATOM 2350 C C . CYS A 1 319 ? 10.547 -7.424 -6.724 1.00 92.38 319 CYS A C 1
ATOM 2352 O O . CYS A 1 319 ? 11.491 -7.283 -5.941 1.00 92.38 319 CYS A O 1
ATOM 2354 N N . LEU A 1 320 ? 9.474 -8.166 -6.419 1.00 91.25 320 LEU A N 1
ATOM 2355 C CA . LEU A 1 320 ? 9.254 -8.789 -5.113 1.00 91.25 320 LEU A CA 1
ATOM 2356 C C . LEU A 1 320 ? 10.236 -9.934 -4.828 1.00 91.25 320 LEU A C 1
ATOM 2358 O O . LEU A 1 320 ? 10.318 -10.376 -3.688 1.00 91.25 320 LEU A O 1
ATOM 2362 N N . ASN A 1 321 ? 11.023 -10.425 -5.791 1.00 91.19 321 ASN A N 1
ATOM 2363 C CA . ASN A 1 321 ? 12.096 -11.384 -5.480 1.00 91.19 321 ASN A CA 1
ATOM 2364 C C . ASN A 1 321 ? 13.166 -10.797 -4.542 1.00 91.19 321 ASN A C 1
ATOM 2366 O O . ASN A 1 321 ? 13.738 -11.538 -3.747 1.00 91.19 321 ASN A O 1
ATOM 2370 N N . CYS A 1 322 ? 13.406 -9.483 -4.618 1.00 87.56 322 CYS A N 1
ATOM 2371 C CA . CYS A 1 322 ? 14.463 -8.795 -3.868 1.00 87.56 322 CYS A CA 1
ATOM 2372 C C . CYS A 1 322 ? 13.931 -7.685 -2.948 1.00 87.56 322 CYS A C 1
ATOM 2374 O O . CYS A 1 322 ? 14.502 -7.450 -1.885 1.00 87.56 322 CYS A O 1
ATOM 2376 N N . HIS A 1 323 ? 12.846 -7.011 -3.338 1.00 86.00 323 HIS A N 1
ATOM 2377 C CA . HIS A 1 323 ? 12.255 -5.905 -2.587 1.00 86.00 323 HIS A CA 1
ATOM 2378 C C . HIS A 1 323 ? 10.910 -6.341 -2.001 1.00 86.00 323 HIS A C 1
ATOM 2380 O O . HIS A 1 323 ? 9.897 -6.317 -2.695 1.00 86.00 323 HIS A O 1
ATOM 2386 N N . ASP A 1 324 ? 10.897 -6.737 -0.727 1.00 80.00 324 ASP A N 1
ATOM 2387 C CA . ASP A 1 324 ? 9.648 -6.930 0.016 1.00 80.00 324 ASP A CA 1
ATOM 2388 C C . ASP A 1 324 ? 9.379 -5.710 0.902 1.00 80.00 324 ASP A C 1
ATOM 2390 O O . ASP A 1 324 ? 10.255 -5.250 1.639 1.00 80.00 324 ASP A O 1
ATOM 2394 N N . THR A 1 325 ? 8.174 -5.163 0.803 1.00 75.75 325 THR A N 1
ATOM 2395 C CA . THR A 1 325 ? 7.719 -4.009 1.587 1.00 75.75 325 THR A CA 1
ATOM 2396 C C . THR A 1 325 ? 7.088 -4.507 2.880 1.00 75.75 325 THR A C 1
ATOM 2398 O O . THR A 1 325 ? 6.300 -5.448 2.822 1.00 75.75 325 THR A O 1
ATOM 2401 N N . HIS A 1 326 ? 7.365 -3.860 4.017 1.00 80.12 326 HIS A N 1
ATOM 2402 C CA . HIS A 1 326 ? 6.952 -4.338 5.352 1.00 80.12 326 HIS A CA 1
ATOM 2403 C C . HIS A 1 326 ? 7.728 -5.586 5.823 1.00 80.12 326 HIS A C 1
ATOM 2405 O O . HIS A 1 326 ? 7.217 -6.419 6.572 1.00 80.12 326 HIS A O 1
ATOM 2411 N N . THR A 1 327 ? 8.983 -5.703 5.368 1.00 77.81 327 THR A N 1
ATOM 2412 C CA . THR A 1 327 ? 9.890 -6.833 5.628 1.00 77.81 327 THR A CA 1
ATOM 2413 C C . THR A 1 327 ? 10.367 -6.911 7.093 1.00 77.81 327 THR A C 1
ATOM 2415 O O . THR A 1 327 ? 9.867 -6.206 7.965 1.00 77.81 327 THR A O 1
ATOM 2418 N N . VAL A 1 328 ? 11.314 -7.799 7.409 1.00 79.94 328 VAL A N 1
ATOM 2419 C CA . VAL A 1 328 ? 11.807 -8.057 8.778 1.00 79.94 328 VAL A CA 1
ATOM 2420 C C . VAL A 1 328 ? 12.260 -6.765 9.476 1.00 79.94 328 VAL A C 1
ATOM 2422 O O . VAL A 1 328 ? 12.996 -5.961 8.901 1.00 79.94 328 VAL A O 1
ATOM 2425 N N . SER A 1 329 ? 11.858 -6.581 10.738 1.00 71.75 329 SER A N 1
ATOM 2426 C CA . SER A 1 329 ? 12.272 -5.426 11.552 1.00 71.75 329 SER A CA 1
ATOM 2427 C C . SER A 1 329 ? 13.803 -5.320 11.647 1.00 71.75 329 SER A C 1
ATOM 2429 O O . SER A 1 329 ? 14.499 -6.317 11.848 1.00 71.75 329 SER A O 1
ATOM 2431 N N . GLY A 1 330 ? 14.340 -4.107 11.477 1.00 68.38 330 GLY A N 1
ATOM 2432 C CA . GLY A 1 330 ? 15.784 -3.847 11.434 1.00 68.38 330 GLY A CA 1
ATOM 2433 C C . GLY A 1 330 ? 16.458 -4.099 10.076 1.00 68.38 330 GLY A C 1
ATOM 2434 O O . GLY A 1 330 ? 17.657 -3.838 9.939 1.00 68.38 330 GLY A O 1
ATOM 2435 N N . ALA A 1 331 ? 15.725 -4.560 9.055 1.00 72.19 331 ALA A N 1
ATOM 2436 C CA . ALA A 1 331 ? 16.201 -4.532 7.673 1.00 72.19 331 ALA A CA 1
ATOM 2437 C C . ALA A 1 331 ? 16.353 -3.081 7.173 1.00 72.19 331 ALA A C 1
ATOM 2439 O O . ALA A 1 331 ? 15.574 -2.198 7.522 1.00 72.19 331 ALA A O 1
ATOM 2440 N N . ARG A 1 332 ? 17.358 -2.826 6.328 1.00 60.62 332 ARG A N 1
ATOM 2441 C CA . ARG A 1 332 ? 17.620 -1.495 5.748 1.00 60.62 332 ARG A CA 1
ATOM 2442 C C . ARG A 1 332 ? 16.948 -1.376 4.375 1.00 60.62 332 ARG A C 1
ATOM 2444 O O . ARG A 1 332 ? 17.063 -2.313 3.587 1.00 60.62 332 ARG A O 1
ATOM 2451 N N . ARG A 1 333 ? 16.320 -0.228 4.054 1.00 63.75 333 ARG A N 1
ATOM 2452 C CA . ARG A 1 333 ? 15.773 0.069 2.706 1.00 63.75 333 ARG A CA 1
ATOM 2453 C C . ARG A 1 333 ? 16.893 0.024 1.640 1.00 63.75 333 ARG A C 1
ATOM 2455 O O . ARG A 1 333 ? 17.561 1.034 1.409 1.00 63.75 333 ARG A O 1
ATOM 2462 N N . LEU A 1 334 ? 17.091 -1.138 1.003 1.00 52.94 334 LEU A N 1
ATOM 2463 C CA . LEU A 1 334 ? 17.926 -1.331 -0.194 1.00 52.94 334 LEU A CA 1
ATOM 2464 C C . LEU A 1 334 ? 17.196 -0.744 -1.414 1.00 52.94 334 LEU A C 1
ATOM 2466 O O . LEU A 1 334 ? 16.418 -1.446 -2.061 1.00 52.94 334 LEU A O 1
ATOM 2470 N N . ALA A 1 335 ? 17.407 0.545 -1.694 1.00 53.66 335 ALA A N 1
ATOM 2471 C CA . ALA A 1 335 ? 16.721 1.247 -2.785 1.00 53.66 335 ALA A CA 1
ATOM 2472 C C . ALA A 1 335 ? 17.585 1.457 -4.046 1.00 53.66 335 ALA A C 1
ATOM 2474 O O . ALA A 1 335 ? 17.021 1.586 -5.130 1.00 53.66 335 ALA A O 1
ATOM 2475 N N . ARG A 1 336 ? 18.922 1.417 -3.921 1.00 51.19 336 ARG A N 1
ATOM 2476 C CA . ARG A 1 336 ? 19.939 1.406 -4.999 1.00 51.19 336 ARG A CA 1
ATOM 2477 C C . ARG A 1 336 ? 21.155 0.579 -4.560 1.00 51.19 336 ARG A C 1
ATOM 2479 O O . ARG A 1 336 ? 21.213 0.124 -3.415 1.00 51.19 336 ARG A O 1
ATOM 2486 N N . GLU A 1 337 ? 22.121 0.382 -5.457 1.00 43.25 337 GLU A N 1
ATOM 2487 C CA . GLU A 1 337 ? 23.433 -0.166 -5.095 1.00 43.25 337 GLU A CA 1
ATOM 2488 C C . GLU A 1 337 ? 24.127 0.727 -4.048 1.00 43.25 337 GLU A C 1
ATOM 2490 O O . GLU A 1 337 ? 24.206 1.946 -4.192 1.00 43.25 337 GLU A O 1
ATOM 2495 N N . GLY A 1 338 ? 24.541 0.121 -2.932 1.00 40.47 338 GLY A N 1
ATOM 2496 C CA . GLY A 1 338 ? 25.031 0.852 -1.764 1.00 40.47 338 GLY A CA 1
ATOM 2497 C C . GLY A 1 338 ? 26.501 1.246 -1.893 1.00 40.47 338 GLY A C 1
ATOM 2498 O O . GLY A 1 338 ? 27.358 0.367 -1.974 1.00 40.47 338 GLY A O 1
ATOM 2499 N N . THR A 1 339 ? 26.765 2.553 -1.854 1.00 37.88 339 THR A N 1
ATOM 2500 C CA . THR A 1 339 ? 28.101 3.162 -1.708 1.00 37.88 339 THR A CA 1
ATOM 2501 C C . THR A 1 339 ? 28.607 3.097 -0.270 1.00 37.88 339 THR A C 1
ATOM 2503 O O . THR A 1 339 ? 27.825 3.530 0.613 1.00 37.88 339 THR A O 1
#